Protein AF-X1KDG7-F1 (afdb_monomer)

Nearest PDB structures (foldseek):
  1qw2-assembly1_A  TM=7.520E-01  e=1.729E+00  Thermoplasma acidophilum
  3brw-assembly3_C  TM=5.840E-01  e=9.548E-01  Homo sapiens
  6anw-assembly3_C  TM=3.507E-01  e=1.428E-01  Shewanella xiamenensis
  2fgg-assembly1_A  TM=4.204E-01  e=4.158E-01  Mycobacterium tuberculosis
  8cht-assembly4_D  TM=5.507E-01  e=1.729E+00  Homo sapiens

Solvent-accessible surface area (backbone atoms only — not comparable to full-atom values): 11049 Å² total; per-residue (Å²): 114,70,68,56,52,50,38,53,52,35,46,74,71,72,44,93,52,68,30,53,28,52,57,61,44,59,40,61,20,88,78,46,49,78,51,72,52,75,48,79,57,96,95,37,48,34,44,36,40,39,39,44,40,93,89,48,72,38,49,29,33,33,46,52,58,92,74,35,63,46,99,92,51,80,79,82,80,44,81,72,46,46,91,28,47,79,37,52,42,38,53,72,91,79,39,57,88,50,46,54,43,64,56,14,74,74,46,70,66,38,53,51,51,27,52,51,38,32,55,52,24,47,54,47,17,69,74,72,74,39,54,76,42,62,50,57,86,40,56,80,79,72,69,69,97,56,75,38,56,68,56,64,70,58,49,47,23,39,31,39,27,57,68,56,48,56,50,32,56,76,76,41,47,66,52,54,53,66,70,55,53,63,66,62,55,52,51,50,64,75,70,54,132

Sequence (193 aa):
NEQDKAAEEELRMGLDSVVNVGTLEHSFHPDTKYSEWIEKADGNKYFYRKLETPAGPLTQKVIQRNDWPPEDFFPIFDDYIIPRAKKVFLNAEKDLDKLKYLLGPFSRENIEKLKNRAAEAKKIADKHGLLQIAGEMSRNLFNEGNYSLISGADMMSWLSGFEDIMTLSLTKPEIIKEYNPGHYNQLHQAFSP

Structure (mmCIF, N/CA/C/O backbone):
data_AF-X1KDG7-F1
#
_entry.id   AF-X1KDG7-F1
#
loop_
_atom_site.group_PDB
_atom_site.id
_atom_site.type_symbol
_atom_site.label_atom_id
_atom_site.label_alt_id
_atom_site.label_comp_id
_atom_site.label_asym_id
_atom_site.label_entity_id
_atom_site.label_seq_id
_atom_site.pdbx_PDB_ins_code
_atom_site.Cartn_x
_atom_site.Cartn_y
_atom_site.Cartn_z
_atom_site.occupancy
_atom_site.B_iso_or_equiv
_atom_site.auth_seq_id
_atom_site.auth_comp_id
_atom_site.auth_asym_id
_atom_site.auth_atom_id
_atom_site.pdbx_PDB_model_num
ATOM 1 N N . ASN A 1 1 ? 19.789 7.821 -17.102 1.00 79.62 1 ASN A N 1
ATOM 2 C CA . ASN A 1 1 ? 18.770 6.919 -16.540 1.00 79.62 1 ASN A CA 1
ATOM 3 C C . ASN A 1 1 ? 19.505 5.938 -15.620 1.00 79.62 1 ASN A C 1
ATOM 5 O O . ASN A 1 1 ? 20.559 5.466 -16.026 1.00 79.62 1 ASN A O 1
ATOM 9 N N . GLU A 1 2 ? 19.060 5.743 -14.374 1.00 85.88 2 GLU A N 1
ATOM 10 C CA . GLU A 1 2 ? 19.733 4.864 -13.394 1.00 85.88 2 GLU A CA 1
ATOM 11 C C . GLU A 1 2 ? 19.614 3.379 -13.752 1.00 85.88 2 GLU A C 1
ATOM 13 O O . GLU A 1 2 ? 20.599 2.654 -13.648 1.00 85.88 2 GLU A O 1
ATOM 18 N N . GLN A 1 3 ? 18.465 2.959 -14.279 1.00 86.69 3 GLN A N 1
ATOM 19 C CA . GLN A 1 3 ? 18.229 1.588 -14.725 1.00 86.69 3 GLN A CA 1
ATOM 20 C C . GLN A 1 3 ? 19.135 1.186 -15.893 1.00 86.69 3 GLN A C 1
ATOM 22 O O . GLN A 1 3 ? 19.620 0.064 -15.929 1.00 86.69 3 GLN A O 1
ATOM 27 N N . ASP A 1 4 ? 19.419 2.108 -16.819 1.00 92.94 4 ASP A N 1
ATOM 28 C CA . ASP A 1 4 ? 20.369 1.866 -17.920 1.00 92.94 4 ASP A CA 1
ATOM 29 C C . ASP A 1 4 ? 21.7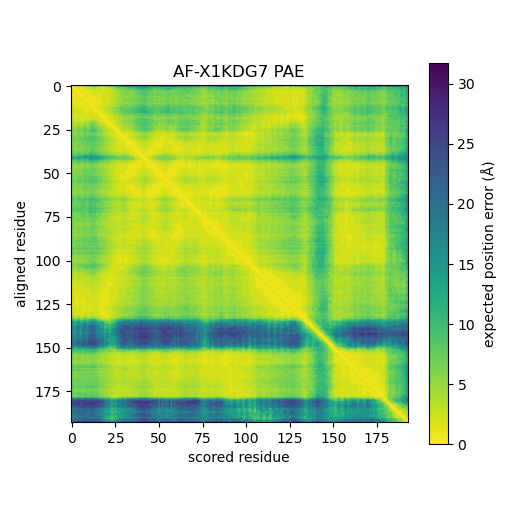83 1.577 -17.382 1.00 92.94 4 ASP A C 1
ATOM 31 O O . ASP A 1 4 ? 22.436 0.635 -17.816 1.00 92.94 4 ASP A O 1
ATOM 35 N N . LYS A 1 5 ? 22.227 2.337 -16.371 1.00 92.81 5 LYS A N 1
ATOM 36 C CA . LYS A 1 5 ? 23.536 2.130 -15.730 1.00 92.81 5 LYS A CA 1
ATOM 37 C C . LYS A 1 5 ? 23.595 0.821 -14.943 1.00 92.81 5 LYS A C 1
ATOM 39 O O . LYS A 1 5 ? 24.619 0.149 -14.967 1.00 92.81 5 LYS A O 1
ATOM 44 N N . ALA A 1 6 ? 22.519 0.480 -14.234 1.00 90.19 6 ALA A N 1
ATOM 45 C CA . ALA A 1 6 ? 22.427 -0.781 -13.506 1.00 90.19 6 ALA A CA 1
ATOM 46 C C . ALA A 1 6 ? 22.478 -1.976 -14.467 1.00 90.19 6 ALA A C 1
ATOM 48 O O . ALA A 1 6 ? 23.269 -2.889 -14.252 1.00 90.19 6 ALA A O 1
ATOM 49 N N . ALA A 1 7 ? 21.730 -1.915 -15.573 1.00 92.06 7 ALA A N 1
ATOM 50 C CA . ALA A 1 7 ? 21.756 -2.942 -16.608 1.00 92.06 7 ALA A CA 1
ATOM 51 C C . ALA A 1 7 ? 23.149 -3.092 -17.245 1.00 92.06 7 ALA A C 1
ATOM 53 O O . ALA A 1 7 ? 23.627 -4.209 -17.424 1.00 92.06 7 ALA A O 1
ATOM 54 N N . GLU A 1 8 ? 23.833 -1.981 -17.545 1.00 95.31 8 GLU A N 1
ATOM 55 C CA . GLU A 1 8 ? 25.215 -2.008 -18.047 1.00 95.31 8 GLU A CA 1
ATOM 56 C C . GLU A 1 8 ? 26.170 -2.715 -17.076 1.00 95.31 8 GLU A C 1
ATOM 58 O O . GLU A 1 8 ? 27.001 -3.517 -17.503 1.00 95.31 8 GLU A O 1
ATOM 63 N N . GLU A 1 9 ? 26.044 -2.448 -15.777 1.00 94.69 9 GLU A N 1
ATOM 64 C CA . GLU A 1 9 ? 26.898 -3.049 -14.754 1.00 94.69 9 GLU A CA 1
ATOM 65 C C . GLU A 1 9 ? 26.602 -4.540 -14.546 1.00 94.69 9 GLU A C 1
ATOM 67 O O . GLU A 1 9 ? 27.529 -5.347 -14.475 1.00 94.69 9 GLU A O 1
ATOM 72 N N . GLU A 1 10 ? 25.329 -4.934 -14.511 1.00 93.88 10 GLU A N 1
ATOM 73 C CA . GLU A 1 10 ? 24.913 -6.339 -14.422 1.00 93.88 10 GLU A CA 1
ATOM 74 C C . GLU A 1 10 ? 25.432 -7.154 -15.612 1.00 93.88 10 GLU A C 1
ATOM 76 O O . GLU A 1 10 ? 26.053 -8.205 -15.425 1.00 93.88 10 GLU A O 1
ATOM 81 N N . LEU A 1 11 ? 25.282 -6.628 -16.830 1.00 95.94 11 LEU A N 1
ATOM 82 C CA . LEU A 1 11 ? 25.811 -7.255 -18.041 1.00 95.94 11 LEU A CA 1
ATOM 83 C C . LEU A 1 11 ? 27.340 -7.329 -18.030 1.00 95.94 11 LEU A C 1
ATOM 85 O O . LEU A 1 11 ? 27.911 -8.351 -18.413 1.00 95.94 11 LEU A O 1
ATOM 89 N N . ARG A 1 12 ? 28.024 -6.285 -17.545 1.00 97.19 12 ARG A N 1
ATOM 90 C CA . ARG A 1 12 ? 29.487 -6.284 -17.381 1.00 97.19 12 ARG A CA 1
ATOM 91 C C . ARG A 1 12 ? 29.958 -7.384 -16.425 1.00 97.19 12 ARG A C 1
ATOM 93 O O . ARG A 1 12 ? 31.053 -7.915 -16.604 1.00 97.19 12 ARG A O 1
ATOM 100 N N . MET A 1 13 ? 29.151 -7.725 -15.422 1.00 97.25 13 MET A N 1
ATOM 101 C CA . MET A 1 13 ? 29.410 -8.826 -14.489 1.00 97.25 13 MET A CA 1
ATOM 102 C C . MET A 1 13 ? 29.034 -10.209 -15.050 1.00 97.25 13 MET A C 1
ATOM 104 O O . MET A 1 13 ? 29.342 -11.214 -14.412 1.00 97.25 13 MET A O 1
ATOM 108 N N . GLY A 1 14 ? 28.413 -10.279 -16.232 1.00 96.31 14 GLY A N 1
ATOM 109 C CA . GLY A 1 14 ? 27.944 -11.525 -16.842 1.00 96.31 14 GLY A CA 1
ATOM 110 C C . GLY A 1 14 ? 26.622 -12.041 -16.267 1.00 96.31 14 GLY A C 1
ATOM 111 O O . GLY A 1 14 ? 26.374 -13.243 -16.333 1.00 96.31 14 GLY A O 1
ATOM 112 N N . LEU A 1 15 ? 25.806 -11.163 -15.674 1.00 94.31 15 LEU A N 1
ATOM 113 C CA . LEU A 1 15 ? 24.472 -11.491 -15.168 1.00 94.31 15 LEU A CA 1
ATOM 114 C C . LEU A 1 15 ? 23.398 -11.253 -16.236 1.00 94.31 15 LEU A C 1
ATOM 116 O O . LEU A 1 15 ? 23.531 -10.367 -17.081 1.00 94.31 15 LEU A O 1
ATOM 120 N N . ASP A 1 16 ? 22.302 -12.004 -16.142 1.00 89.75 16 ASP A N 1
ATOM 121 C CA . ASP A 1 16 ? 21.097 -11.746 -16.926 1.00 89.75 16 ASP A CA 1
ATOM 122 C C . ASP A 1 16 ? 20.333 -10.563 -16.320 1.00 89.75 16 ASP A C 1
ATOM 124 O O . ASP A 1 16 ? 19.779 -10.658 -15.223 1.00 89.75 16 ASP A O 1
ATOM 128 N N . SER A 1 17 ? 20.315 -9.444 -17.044 1.00 91.12 17 SER A N 1
ATOM 129 C CA . SER A 1 17 ? 19.615 -8.227 -16.629 1.00 91.12 17 SER A CA 1
ATOM 130 C C . SER A 1 17 ? 18.204 -8.145 -17.219 1.00 91.12 17 SER A C 1
ATOM 132 O O . SER A 1 17 ? 17.870 -8.778 -18.226 1.00 91.12 17 SER A O 1
ATOM 134 N N . VAL A 1 18 ? 17.363 -7.323 -16.598 1.00 90.50 18 VAL A N 1
ATOM 135 C CA . VAL A 1 18 ? 16.001 -7.023 -17.044 1.00 90.50 18 VAL A CA 1
ATOM 136 C C . VAL A 1 18 ? 15.698 -5.543 -16.877 1.00 90.50 18 VAL A C 1
ATOM 138 O O . VAL A 1 18 ? 16.292 -4.832 -16.072 1.00 90.50 18 VAL A O 1
ATOM 141 N N . VAL A 1 19 ? 14.721 -5.072 -17.640 1.00 90.00 19 VAL A N 1
ATOM 142 C CA . VAL A 1 19 ? 14.333 -3.665 -17.679 1.00 90.00 19 VAL A CA 1
ATOM 143 C C . VAL A 1 19 ? 12.923 -3.524 -17.117 1.00 90.00 19 VAL A C 1
ATOM 145 O O . VAL A 1 19 ? 11.972 -4.081 -17.661 1.00 90.00 19 VAL A O 1
ATOM 148 N N . ASN A 1 20 ? 12.765 -2.753 -16.045 1.00 87.12 20 ASN A N 1
ATOM 149 C CA . ASN A 1 20 ? 11.462 -2.456 -15.465 1.00 87.12 20 ASN A CA 1
ATOM 150 C C . ASN A 1 20 ? 10.697 -1.420 -16.309 1.00 87.12 20 ASN A C 1
ATOM 152 O O . ASN A 1 20 ? 11.236 -0.367 -16.646 1.00 87.12 20 ASN A O 1
ATOM 156 N N . VAL A 1 21 ? 9.439 -1.728 -16.631 1.00 86.69 21 VAL A N 1
ATOM 157 C CA . VAL A 1 21 ? 8.480 -0.891 -17.379 1.00 86.69 21 VAL A CA 1
ATOM 158 C C . VAL A 1 21 ? 7.881 0.239 -16.523 1.00 86.69 21 VAL A C 1
ATOM 160 O O . VAL A 1 21 ? 7.295 1.189 -17.038 1.00 86.69 21 VAL A O 1
ATOM 163 N N . GLY A 1 22 ? 8.048 0.163 -15.210 1.00 80.00 22 GLY A N 1
ATOM 164 C CA . GLY A 1 22 ? 7.375 0.978 -14.217 1.00 80.00 22 GLY A CA 1
ATOM 165 C C . GLY A 1 22 ? 6.109 0.297 -13.717 1.00 80.00 22 GLY A C 1
ATOM 166 O O . GLY A 1 22 ? 5.782 -0.845 -14.051 1.00 80.00 22 GLY A O 1
ATOM 167 N N . THR A 1 23 ? 5.374 1.020 -12.883 1.00 77.44 23 THR A N 1
ATOM 168 C CA . THR A 1 23 ? 4.184 0.484 -12.233 1.00 77.44 23 THR A CA 1
ATOM 169 C C . THR A 1 23 ? 3.061 1.509 -12.211 1.00 77.44 23 THR A C 1
ATOM 171 O O . THR A 1 23 ? 3.307 2.715 -12.215 1.00 77.44 23 THR A O 1
ATOM 174 N N . LEU A 1 24 ? 1.815 1.028 -12.251 1.00 78.62 24 LEU A N 1
ATOM 175 C CA . LEU A 1 24 ? 0.658 1.912 -12.214 1.00 78.62 24 LEU A CA 1
ATOM 176 C C . LEU A 1 24 ? 0.356 2.295 -10.766 1.00 78.62 24 LEU A C 1
ATOM 178 O O . LEU A 1 24 ? 0.067 1.438 -9.931 1.00 78.62 24 LEU A O 1
ATOM 182 N N . GLU A 1 25 ? 0.453 3.588 -10.482 1.00 77.06 25 GLU A N 1
ATOM 183 C CA . GLU A 1 25 ? 0.317 4.128 -9.134 1.00 77.06 25 GLU A CA 1
ATOM 184 C C . GLU A 1 25 ? -1.160 4.346 -8.784 1.00 77.06 25 GLU A C 1
ATOM 186 O O . GLU A 1 25 ? -1.906 4.984 -9.539 1.00 77.06 25 GLU A O 1
ATOM 191 N N . HIS A 1 26 ? -1.576 3.851 -7.618 1.00 75.62 26 HIS A N 1
ATOM 192 C CA . HIS A 1 26 ? -2.882 4.167 -7.049 1.00 75.62 26 HIS A CA 1
ATOM 193 C C . HIS A 1 26 ? -2.849 5.484 -6.277 1.00 75.62 26 HIS A C 1
ATOM 195 O O . HIS A 1 26 ? -1.845 5.880 -5.688 1.00 75.62 26 HIS A O 1
ATOM 201 N N . SER A 1 27 ? -3.995 6.149 -6.245 1.00 80.69 27 SER A N 1
ATOM 202 C CA . SER A 1 27 ? -4.253 7.277 -5.358 1.00 80.69 27 SER A CA 1
ATOM 203 C C . SER A 1 27 ? -5.534 7.002 -4.585 1.00 80.69 27 SER A C 1
ATOM 205 O O . SER A 1 27 ? -6.385 6.239 -5.047 1.00 80.69 27 SER A O 1
ATOM 207 N N . PHE A 1 28 ? -5.688 7.617 -3.414 1.00 87.12 28 PHE A N 1
ATOM 208 C CA . PHE A 1 28 ? -6.979 7.583 -2.733 1.00 87.12 28 PHE A CA 1
ATOM 209 C C . PHE A 1 28 ? -8.050 8.225 -3.611 1.00 87.12 28 PHE A C 1
ATOM 211 O O . PHE A 1 28 ? -7.774 9.097 -4.440 1.00 87.12 28 PHE A O 1
ATOM 218 N N . HIS A 1 29 ? -9.291 7.797 -3.420 1.00 89.50 29 HIS A N 1
ATOM 219 C CA . HIS A 1 29 ? -10.419 8.406 -4.105 1.00 89.50 29 HIS A CA 1
ATOM 220 C C . HIS A 1 29 ? -10.537 9.899 -3.732 1.00 89.50 29 HIS A C 1
ATOM 222 O O . HIS A 1 29 ? -10.323 10.238 -2.570 1.00 89.50 29 HIS A O 1
ATOM 228 N N . PRO A 1 30 ? -10.928 10.802 -4.650 1.00 90.25 30 PRO A N 1
ATOM 229 C CA . PRO A 1 30 ? -11.007 12.243 -4.365 1.00 90.25 30 PRO A CA 1
ATOM 230 C C . PRO A 1 30 ? -11.872 12.613 -3.149 1.00 90.25 30 PRO A C 1
ATOM 232 O O . PRO A 1 30 ? -11.546 13.533 -2.407 1.00 90.25 30 PRO A O 1
ATOM 235 N N . ASP A 1 31 ? -12.939 11.849 -2.904 1.00 93.75 31 ASP A N 1
ATOM 236 C CA . ASP A 1 31 ? -13.837 12.030 -1.747 1.00 93.75 31 ASP A CA 1
ATOM 237 C C . ASP A 1 31 ? -13.269 11.506 -0.417 1.00 93.75 31 ASP A C 1
ATOM 239 O O . ASP A 1 31 ? -14.009 11.282 0.542 1.00 93.75 31 ASP A O 1
ATOM 243 N N . THR A 1 32 ? -11.967 11.246 -0.357 1.00 93.69 32 THR A N 1
ATOM 244 C CA . THR A 1 32 ? -11.311 10.642 0.796 1.00 93.69 32 THR A CA 1
ATOM 245 C C . THR A 1 32 ? -10.389 11.624 1.490 1.00 93.69 32 THR A C 1
ATOM 247 O O . THR A 1 32 ? -9.539 12.254 0.862 1.00 93.69 32 THR A O 1
ATOM 250 N N . LYS A 1 33 ? -10.510 11.709 2.817 1.00 96.00 33 LYS A N 1
ATOM 251 C CA . LYS A 1 33 ? -9.531 12.409 3.656 1.00 96.00 33 LYS A CA 1
ATOM 252 C C . LYS A 1 33 ? -8.703 11.399 4.425 1.00 96.00 33 LYS A C 1
ATOM 254 O O . LYS A 1 33 ? -9.244 10.529 5.107 1.00 96.00 33 LYS A O 1
ATOM 259 N N . TYR A 1 34 ? -7.393 11.546 4.313 1.00 93.75 34 TYR A N 1
ATOM 260 C CA . TYR A 1 34 ? -6.413 10.690 4.954 1.00 93.75 34 TYR A CA 1
ATOM 261 C C . TYR A 1 34 ? -5.749 11.419 6.115 1.00 93.75 34 TYR A C 1
ATOM 263 O O . TYR A 1 34 ? -5.354 12.578 5.975 1.00 93.75 34 TYR A O 1
ATOM 271 N N . SER A 1 35 ? -5.598 10.738 7.245 1.00 96.06 35 SER A N 1
ATOM 272 C CA . SER A 1 35 ? -4.784 11.224 8.353 1.00 96.06 35 SER A CA 1
ATOM 273 C C . SER A 1 35 ? -4.050 10.092 9.053 1.00 96.06 35 SER A C 1
ATOM 275 O O . SER A 1 35 ? -4.547 8.969 9.161 1.00 96.06 35 SER A O 1
ATOM 277 N N . GLU A 1 36 ? -2.870 10.423 9.567 1.00 96.81 36 GLU A N 1
ATOM 278 C CA . GLU A 1 36 ? -2.058 9.560 10.413 1.00 96.81 36 GLU A CA 1
ATOM 279 C C . GLU A 1 36 ? -1.611 10.323 11.646 1.00 96.81 36 GLU A C 1
ATOM 281 O O . GLU A 1 36 ? -1.390 11.534 11.602 1.00 96.81 36 GLU A O 1
ATOM 286 N N . TRP A 1 37 ? -1.507 9.613 12.762 1.00 97.50 37 TRP A N 1
ATOM 287 C CA . TRP A 1 37 ? -0.987 10.169 14.000 1.00 97.50 37 TRP A CA 1
ATOM 288 C C . TRP A 1 37 ? -0.429 9.064 14.891 1.00 97.50 37 TRP A C 1
ATOM 290 O O . TRP A 1 37 ? -0.713 7.876 14.715 1.00 97.50 37 TRP A O 1
ATOM 300 N N . ILE A 1 38 ? 0.375 9.479 15.865 1.00 98.19 38 ILE A N 1
ATOM 301 C CA . ILE A 1 38 ? 1.007 8.590 16.834 1.00 98.19 38 ILE A CA 1
ATOM 302 C C . ILE A 1 38 ? 0.482 8.946 18.219 1.00 98.19 38 ILE A C 1
ATOM 304 O O . ILE A 1 38 ? 0.506 10.109 18.621 1.00 98.19 38 ILE A O 1
ATOM 308 N N . GLU A 1 39 ? 0.055 7.940 18.976 1.00 97.75 39 GLU A N 1
ATOM 309 C CA . GLU A 1 39 ? -0.277 8.095 20.392 1.00 97.75 39 GLU A CA 1
ATOM 310 C C . GLU A 1 39 ? 0.672 7.267 21.251 1.00 97.75 39 GLU A C 1
ATOM 312 O O . GLU A 1 39 ? 1.081 6.163 20.882 1.00 97.75 39 GLU A O 1
ATOM 317 N N . LYS A 1 40 ? 0.993 7.787 22.435 1.00 97.19 40 LYS A N 1
ATOM 318 C CA . LYS A 1 40 ? 1.743 7.063 23.462 1.00 97.19 40 LYS A CA 1
ATOM 319 C C . LYS A 1 40 ? 0.777 6.686 24.579 1.00 97.19 40 LYS A C 1
ATOM 321 O O . LYS A 1 40 ? 0.198 7.572 25.199 1.00 97.19 40 LYS A O 1
ATOM 326 N N . ALA A 1 41 ? 0.605 5.393 24.828 1.00 94.88 41 ALA A N 1
ATOM 327 C CA . ALA A 1 41 ? -0.272 4.874 25.876 1.00 94.88 41 ALA A CA 1
ATOM 328 C C . ALA A 1 41 ? 0.330 3.609 26.496 1.00 94.88 41 ALA A C 1
ATOM 330 O O . ALA A 1 41 ? 0.874 2.764 25.785 1.00 94.88 41 ALA A O 1
ATOM 331 N N . ASP A 1 42 ? 0.253 3.488 27.823 1.00 92.81 42 ASP A N 1
ATOM 332 C CA . ASP A 1 42 ? 0.744 2.331 28.590 1.00 92.81 42 ASP A CA 1
ATOM 333 C C . ASP A 1 42 ? 2.202 1.953 28.272 1.00 92.81 42 ASP A C 1
ATOM 335 O O . ASP A 1 42 ? 2.538 0.783 28.095 1.00 92.81 42 ASP A O 1
ATOM 339 N N . GLY A 1 43 ? 3.069 2.957 28.102 1.00 93.75 43 GLY A N 1
ATOM 340 C CA . GLY A 1 43 ? 4.477 2.763 27.731 1.00 93.75 43 GLY A CA 1
ATOM 341 C C . GLY A 1 43 ? 4.713 2.296 26.287 1.00 93.75 43 GLY A C 1
ATOM 342 O O . GLY A 1 43 ? 5.860 2.103 25.896 1.00 93.75 43 GLY A O 1
ATOM 343 N N . ASN A 1 44 ? 3.661 2.149 25.480 1.00 96.00 44 ASN A N 1
ATOM 344 C CA . ASN A 1 44 ? 3.732 1.736 24.082 1.00 96.00 44 ASN A CA 1
ATOM 345 C C . ASN A 1 44 ? 3.438 2.913 23.144 1.00 96.00 44 ASN A C 1
ATOM 347 O O . ASN A 1 44 ? 2.660 3.812 23.474 1.00 96.00 44 ASN A O 1
ATOM 351 N N . LYS A 1 45 ? 4.025 2.883 21.943 1.00 97.62 45 LYS A N 1
ATOM 352 C CA . LYS A 1 45 ? 3.624 3.761 20.837 1.00 97.62 45 LYS A CA 1
ATOM 353 C C . LYS A 1 45 ? 2.632 3.039 19.935 1.00 97.62 45 LYS A C 1
ATOM 355 O O . LYS A 1 45 ? 2.833 1.872 19.591 1.00 97.62 45 LYS A O 1
ATOM 360 N N . TYR A 1 46 ? 1.588 3.748 19.536 1.00 98.19 46 TYR A N 1
ATOM 361 C CA . TYR A 1 46 ? 0.572 3.275 18.613 1.00 98.19 46 TYR A CA 1
ATOM 362 C C . TYR A 1 46 ? 0.487 4.206 17.418 1.00 98.19 46 TYR A C 1
ATOM 364 O O . TYR A 1 46 ? 0.376 5.418 17.573 1.00 98.19 46 TYR A O 1
ATOM 372 N N . PHE A 1 47 ? 0.505 3.605 16.242 1.00 98.25 47 PHE A N 1
ATOM 373 C CA . PHE A 1 47 ? 0.366 4.263 14.962 1.00 98.25 47 PHE A CA 1
ATOM 374 C C . PHE A 1 47 ? -1.063 4.088 14.491 1.00 98.25 47 PHE A C 1
ATOM 376 O O . PHE A 1 47 ? -1.589 2.969 14.443 1.00 98.25 47 PHE A O 1
ATOM 383 N N . TYR A 1 48 ? -1.687 5.208 14.176 1.00 98.12 48 TYR A N 1
ATOM 384 C CA . TYR A 1 48 ? -3.050 5.253 13.703 1.00 98.12 48 TYR A CA 1
ATOM 385 C C . TYR A 1 48 ? -3.088 5.816 12.304 1.00 98.12 48 TYR A C 1
ATOM 387 O O . TYR A 1 48 ? -2.346 6.730 11.951 1.00 98.12 48 TYR A O 1
ATOM 395 N N . ARG A 1 49 ? -4.029 5.280 11.542 1.00 96.50 49 ARG A N 1
ATOM 396 C CA . ARG A 1 49 ? -4.432 5.805 10.251 1.00 96.50 49 ARG A CA 1
ATOM 397 C C . ARG A 1 49 ? -5.940 5.869 10.211 1.00 96.50 49 ARG A C 1
ATOM 399 O O . ARG A 1 49 ? -6.606 4.940 10.678 1.00 96.50 49 ARG A O 1
ATOM 406 N N . LYS A 1 50 ? -6.476 6.930 9.621 1.00 97.31 50 LYS A N 1
ATOM 407 C CA . LYS A 1 50 ? -7.901 7.084 9.357 1.00 97.31 50 LYS A CA 1
ATOM 408 C C . LYS A 1 50 ? -8.126 7.489 7.910 1.00 97.31 50 LYS A C 1
ATOM 410 O O . LYS A 1 50 ? -7.487 8.403 7.397 1.00 97.31 50 LYS A O 1
ATOM 415 N N . LEU A 1 51 ? -9.083 6.808 7.297 1.00 95.69 51 LEU A N 1
ATOM 416 C CA . LEU A 1 51 ? -9.657 7.162 6.013 1.00 95.69 51 LEU A CA 1
ATOM 417 C C . LEU A 1 51 ? -11.093 7.614 6.260 1.00 95.69 51 LEU A C 1
ATOM 419 O O . LEU A 1 51 ? -11.934 6.807 6.653 1.00 95.69 51 LEU A O 1
ATOM 423 N N . GLU A 1 52 ? -11.384 8.896 6.083 1.00 97.38 52 GLU A N 1
ATOM 424 C CA . GLU A 1 52 ? -12.764 9.380 6.077 1.00 97.38 52 GLU A CA 1
ATOM 425 C C . GLU A 1 52 ? -13.329 9.224 4.673 1.00 97.38 52 GLU A C 1
ATOM 427 O O . GLU A 1 52 ? -12.774 9.771 3.722 1.00 97.38 52 GLU A O 1
ATOM 432 N N . THR A 1 53 ? -14.425 8.474 4.559 1.00 95.75 53 THR A N 1
ATOM 433 C CA . THR A 1 53 ? -15.090 8.193 3.285 1.00 95.75 53 THR A CA 1
ATOM 434 C C . THR A 1 53 ? -16.597 8.440 3.408 1.00 95.75 53 THR A C 1
ATOM 436 O O . THR A 1 53 ? -17.135 8.364 4.520 1.00 95.75 53 THR A O 1
ATOM 439 N N . PRO A 1 54 ? -17.314 8.669 2.293 1.00 95.69 54 PRO A N 1
ATOM 440 C CA . PRO A 1 54 ? -18.776 8.755 2.287 1.00 95.69 54 PRO A CA 1
ATOM 441 C C . PRO A 1 54 ? -19.493 7.509 2.835 1.00 95.69 54 PRO A C 1
ATOM 443 O O . PRO A 1 54 ? -20.588 7.630 3.376 1.00 95.69 54 PRO A O 1
ATOM 446 N N . ALA A 1 55 ? -18.880 6.324 2.741 1.00 94.25 55 ALA A N 1
ATOM 447 C CA . ALA A 1 55 ? -19.418 5.072 3.287 1.00 94.25 55 ALA A CA 1
ATOM 448 C C . ALA A 1 55 ? -19.080 4.868 4.782 1.00 94.25 55 ALA A C 1
ATOM 450 O O . ALA A 1 55 ? -19.380 3.830 5.372 1.00 94.25 55 ALA A O 1
ATOM 451 N N . GLY A 1 56 ? -18.455 5.860 5.420 1.00 95.56 56 GLY A N 1
ATOM 452 C CA . GLY A 1 56 ? -18.005 5.814 6.808 1.00 95.56 56 GLY A CA 1
ATOM 453 C C . GLY A 1 56 ? -16.490 5.626 6.937 1.00 95.56 56 GLY A C 1
ATOM 454 O O . GLY A 1 56 ? -15.793 5.365 5.953 1.00 95.56 56 GLY A O 1
ATOM 455 N N . PRO A 1 57 ? -15.938 5.796 8.150 1.00 96.25 57 PRO A N 1
ATOM 456 C CA . PRO A 1 57 ? -14.496 5.789 8.341 1.00 96.25 57 PRO A CA 1
ATOM 457 C C . PRO A 1 57 ? -13.902 4.372 8.301 1.00 96.25 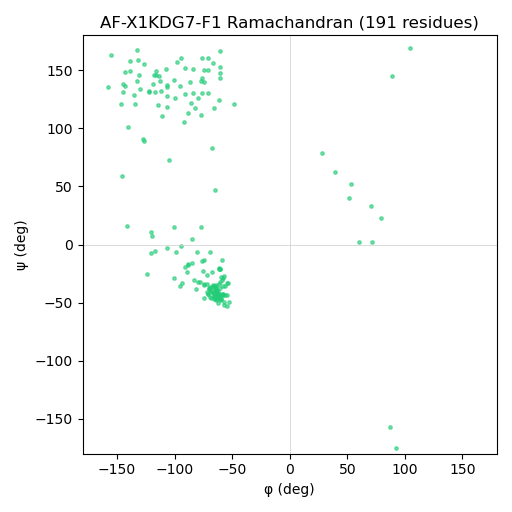57 PRO A C 1
ATOM 459 O O . PRO A 1 57 ? -14.481 3.435 8.856 1.00 96.25 57 PRO A O 1
ATOM 462 N N . LEU A 1 58 ? -12.702 4.246 7.731 1.00 96.62 58 LEU A N 1
ATOM 463 C CA . LEU A 1 58 ? -11.776 3.137 7.983 1.00 96.62 58 LEU A CA 1
ATOM 464 C C . LEU A 1 58 ? -10.706 3.608 8.964 1.00 96.62 58 LEU A C 1
ATOM 466 O O . LEU A 1 58 ? -10.247 4.748 8.897 1.00 96.62 58 LEU A O 1
ATOM 470 N N . THR A 1 59 ? -10.297 2.744 9.888 1.00 97.25 59 THR A N 1
ATOM 471 C CA . THR A 1 59 ? -9.272 3.089 10.882 1.00 97.25 59 THR A CA 1
ATOM 472 C C . THR A 1 59 ? -8.380 1.898 11.153 1.00 97.25 59 THR A C 1
ATOM 474 O O . THR A 1 59 ? -8.898 0.808 11.388 1.00 97.25 59 THR A O 1
ATOM 477 N N . GLN A 1 60 ? -7.080 2.130 11.231 1.00 97.44 60 GLN A N 1
ATOM 478 C CA . GLN A 1 60 ? -6.094 1.127 11.602 1.00 97.44 60 GLN A CA 1
ATOM 479 C C . GLN A 1 60 ? -5.417 1.528 12.909 1.00 97.44 60 GLN A C 1
ATOM 481 O O . GLN A 1 60 ? -5.259 2.717 13.192 1.00 97.44 60 GLN A O 1
ATOM 486 N N . LYS A 1 61 ? -5.006 0.532 13.694 1.00 97.62 61 LYS A N 1
ATOM 487 C CA . LYS A 1 61 ? -4.163 0.726 14.875 1.00 97.62 61 LYS A CA 1
ATOM 488 C C . LYS A 1 61 ? -3.050 -0.309 14.869 1.00 97.62 61 LYS A C 1
ATOM 490 O O . LYS A 1 61 ? -3.334 -1.505 14.936 1.00 97.62 61 LYS A O 1
ATOM 495 N N . VAL A 1 62 ? -1.803 0.144 14.855 1.00 97.94 62 VAL A N 1
ATOM 496 C CA . VAL A 1 62 ? -0.600 -0.700 14.845 1.00 97.94 62 VAL A CA 1
ATOM 497 C C . VAL A 1 62 ? 0.262 -0.357 16.056 1.00 97.94 62 VAL A C 1
ATOM 499 O O . VAL A 1 62 ? 0.473 0.812 16.357 1.00 97.94 62 VAL A O 1
ATOM 502 N N . ILE A 1 63 ? 0.729 -1.363 16.797 1.00 97.94 63 ILE A N 1
ATOM 503 C CA . ILE A 1 63 ? 1.650 -1.154 17.926 1.00 97.94 63 ILE A CA 1
ATOM 504 C C . ILE A 1 63 ? 3.101 -1.138 17.438 1.00 97.94 63 ILE A C 1
ATOM 506 O O . ILE A 1 63 ? 3.483 -1.971 16.616 1.00 97.94 63 ILE A O 1
ATOM 510 N N . GLN A 1 64 ? 3.929 -0.249 17.982 1.00 97.56 64 GLN A N 1
ATOM 511 C CA . GLN A 1 64 ? 5.364 -0.291 17.723 1.00 97.56 64 GLN A CA 1
ATOM 512 C C . GLN A 1 64 ? 6.004 -1.494 18.426 1.00 97.56 64 GLN A C 1
ATOM 514 O O . GLN A 1 64 ? 5.799 -1.709 19.621 1.00 97.56 64 GLN A O 1
ATOM 519 N N . ARG A 1 65 ? 6.794 -2.283 17.692 1.00 95.94 65 ARG A N 1
ATOM 520 C CA . ARG A 1 65 ? 7.616 -3.376 18.236 1.00 95.94 65 ARG A CA 1
ATOM 521 C C . ARG A 1 65 ? 8.925 -3.476 17.472 1.00 95.94 65 ARG A C 1
ATOM 523 O O . ARG A 1 65 ? 8.890 -3.577 16.243 1.00 95.94 65 ARG A O 1
ATOM 530 N N . ASN A 1 66 ? 10.034 -3.547 18.210 1.00 94.19 66 ASN A N 1
ATOM 531 C CA . ASN A 1 66 ? 11.399 -3.567 17.669 1.00 94.19 66 ASN A CA 1
ATOM 532 C C . ASN A 1 66 ? 11.629 -2.376 16.726 1.00 94.19 66 ASN A C 1
ATOM 534 O O . ASN A 1 66 ? 11.943 -2.567 15.557 1.00 94.19 66 ASN A O 1
ATOM 538 N N . ASP A 1 67 ? 11.324 -1.172 17.221 1.00 92.81 67 ASP A N 1
ATOM 539 C CA . ASP A 1 67 ? 11.458 0.118 16.525 1.00 92.81 67 ASP A CA 1
ATOM 540 C C . ASP A 1 67 ? 10.653 0.294 15.226 1.00 92.81 67 ASP A C 1
ATOM 542 O O . ASP A 1 67 ? 10.680 1.365 14.626 1.00 92.81 67 ASP A O 1
ATOM 546 N N . TRP A 1 68 ? 9.850 -0.700 14.837 1.00 94.50 68 TRP A N 1
ATOM 547 C CA . TRP A 1 68 ? 8.949 -0.614 13.692 1.00 94.50 68 TRP A CA 1
ATOM 548 C C . TRP A 1 68 ? 7.475 -0.478 14.129 1.00 94.50 68 TRP A C 1
ATOM 550 O O . TRP A 1 68 ? 7.041 -1.227 15.019 1.00 94.50 68 TRP A O 1
ATOM 560 N N . PRO A 1 69 ? 6.680 0.402 13.493 1.00 94.69 69 PRO A N 1
ATOM 561 C CA . PRO A 1 69 ? 7.118 1.335 12.453 1.00 94.69 69 PRO A CA 1
ATOM 562 C C . PRO A 1 69 ? 7.912 2.507 13.065 1.00 94.69 69 PRO A C 1
ATOM 564 O O . PRO A 1 69 ? 7.700 2.842 14.239 1.00 94.69 69 PRO A O 1
ATOM 567 N N . PRO A 1 70 ? 8.865 3.097 12.328 1.00 93.00 70 PRO A N 1
ATOM 568 C CA . PRO A 1 70 ? 9.479 4.363 12.716 1.00 93.00 70 PRO A CA 1
ATOM 569 C C . PRO A 1 70 ? 8.477 5.521 12.537 1.00 93.00 70 PRO A C 1
ATOM 571 O O . PRO A 1 70 ? 7.468 5.390 11.847 1.00 93.00 70 PRO A O 1
ATOM 574 N N . GLU A 1 71 ? 8.720 6.659 13.193 1.00 92.38 71 GLU A N 1
ATOM 575 C CA . GLU A 1 71 ? 7.747 7.769 13.244 1.00 92.38 71 GLU A CA 1
ATOM 576 C C . GLU A 1 71 ? 7.517 8.459 11.887 1.00 92.38 71 GLU A C 1
ATOM 578 O O . GLU A 1 71 ? 6.466 9.057 11.676 1.00 92.38 71 GLU A O 1
ATOM 583 N N . ASP A 1 72 ? 8.479 8.357 10.974 1.00 90.94 72 ASP A N 1
ATOM 584 C CA . ASP A 1 72 ? 8.484 8.952 9.636 1.00 90.94 72 ASP A CA 1
ATOM 585 C C . ASP A 1 72 ? 8.077 7.976 8.522 1.00 90.94 72 ASP A C 1
ATOM 587 O O . ASP A 1 72 ? 7.908 8.391 7.375 1.00 90.94 72 ASP A O 1
ATOM 591 N N . PHE A 1 73 ? 7.889 6.692 8.840 1.00 88.69 73 PHE A N 1
ATOM 592 C CA . PHE A 1 73 ? 7.509 5.680 7.863 1.00 88.69 73 PHE A CA 1
ATOM 593 C C . PHE A 1 73 ? 6.487 4.699 8.438 1.00 88.69 73 PHE A C 1
ATOM 595 O O . PHE A 1 73 ? 6.811 3.747 9.148 1.00 88.69 73 PHE A O 1
ATOM 602 N N . PHE A 1 74 ? 5.227 4.918 8.068 1.00 90.75 74 PHE A N 1
ATOM 603 C CA . PHE A 1 74 ? 4.114 4.024 8.356 1.00 90.75 74 PHE A CA 1
ATOM 604 C C . PHE A 1 74 ? 3.376 3.709 7.044 1.00 90.75 74 PHE A C 1
ATOM 606 O O . PHE A 1 74 ? 2.494 4.461 6.646 1.00 90.75 74 PHE A O 1
ATOM 613 N N . PRO A 1 75 ? 3.739 2.636 6.320 1.00 89.00 75 PRO A N 1
ATOM 614 C CA . PRO A 1 75 ? 3.100 2.281 5.048 1.00 89.00 75 PRO A CA 1
ATOM 615 C C . PRO A 1 75 ? 1.712 1.643 5.246 1.00 89.00 75 PRO A C 1
ATOM 617 O O . PRO A 1 75 ? 1.364 1.180 6.336 1.00 89.00 75 PRO A O 1
ATOM 620 N N . ILE A 1 76 ? 0.876 1.637 4.201 1.00 87.31 76 ILE A N 1
ATOM 621 C CA . ILE A 1 76 ? -0.414 0.903 4.184 1.00 87.31 76 ILE A CA 1
ATOM 622 C C . ILE A 1 76 ? -0.226 -0.582 3.895 1.00 87.31 76 ILE A C 1
ATOM 624 O O . ILE A 1 76 ? -0.980 -1.415 4.396 1.00 87.31 76 ILE A O 1
ATOM 628 N N . PHE A 1 77 ? 0.783 -0.894 3.093 1.00 85.75 77 PHE A N 1
ATOM 629 C CA . PHE A 1 77 ? 0.979 -2.185 2.457 1.00 85.75 77 PHE A CA 1
ATOM 630 C C . PHE A 1 77 ? 2.377 -2.695 2.791 1.00 85.75 77 PHE A C 1
ATOM 632 O O . PHE A 1 77 ? 3.342 -2.359 2.104 1.00 85.75 77 PHE A O 1
ATOM 639 N N . ASP A 1 78 ? 2.474 -3.424 3.902 1.00 87.19 78 ASP A N 1
ATOM 640 C CA . ASP A 1 78 ? 3.731 -3.930 4.447 1.00 87.19 78 ASP A CA 1
ATOM 641 C C . ASP A 1 78 ? 3.465 -5.131 5.365 1.00 87.19 78 ASP A C 1
ATOM 643 O O . ASP A 1 78 ? 2.567 -5.099 6.216 1.00 87.19 78 ASP A O 1
ATOM 647 N N . ASP A 1 79 ? 4.268 -6.183 5.218 1.00 88.31 79 ASP A N 1
ATOM 648 C CA . ASP A 1 79 ? 4.150 -7.423 5.988 1.00 88.31 79 ASP A CA 1
ATOM 649 C C . ASP A 1 79 ? 4.261 -7.205 7.498 1.00 88.31 79 ASP A C 1
ATOM 651 O O . ASP A 1 79 ? 3.665 -7.936 8.295 1.00 88.31 79 ASP A O 1
ATOM 655 N N . TYR A 1 80 ? 4.992 -6.177 7.930 1.00 91.12 80 TYR A N 1
ATOM 656 C CA . TYR A 1 80 ? 5.230 -5.911 9.344 1.00 91.12 80 TYR A CA 1
ATOM 657 C C . TYR A 1 80 ? 4.007 -5.330 10.052 1.00 91.12 80 TYR A C 1
ATOM 659 O O . TYR A 1 80 ? 3.968 -5.359 11.292 1.00 91.12 80 TYR A O 1
ATOM 667 N N . ILE A 1 81 ? 2.992 -4.888 9.297 1.00 91.69 81 ILE A N 1
ATOM 668 C CA . ILE A 1 81 ? 1.692 -4.446 9.816 1.00 91.69 81 ILE A CA 1
ATOM 669 C C . ILE A 1 81 ? 0.990 -5.597 10.525 1.00 91.69 81 ILE A C 1
ATOM 671 O O . ILE A 1 81 ? 0.548 -5.438 11.662 1.00 91.69 81 ILE A O 1
ATOM 675 N N . ILE A 1 82 ? 0.888 -6.754 9.872 1.00 91.94 82 ILE A N 1
ATOM 676 C CA . ILE A 1 82 ? 0.022 -7.856 10.305 1.00 91.94 82 ILE A CA 1
ATOM 677 C C . ILE A 1 82 ? 0.328 -8.329 11.734 1.00 91.94 82 ILE A C 1
ATOM 679 O O . ILE A 1 82 ? -0.585 -8.312 12.561 1.00 91.94 82 ILE A O 1
ATOM 683 N N . PRO A 1 83 ? 1.581 -8.664 12.112 1.00 93.88 83 PRO A N 1
ATOM 684 C CA . PRO A 1 83 ? 1.880 -9.121 13.473 1.00 93.88 83 PRO A CA 1
ATOM 685 C C . PRO A 1 83 ? 1.756 -8.017 14.541 1.00 93.88 83 PRO A C 1
ATOM 687 O O . PRO A 1 83 ? 1.908 -8.280 15.741 1.00 93.88 83 PRO A O 1
ATOM 690 N N . ARG A 1 84 ? 1.527 -6.764 14.130 1.00 95.88 84 ARG A N 1
ATOM 691 C CA . ARG A 1 84 ? 1.446 -5.580 14.996 1.00 95.88 84 ARG A CA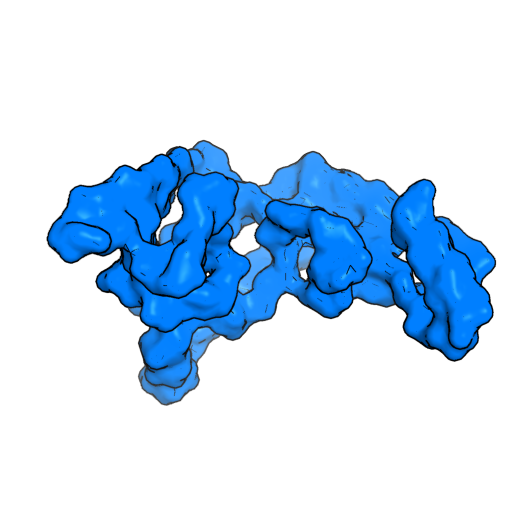 1
ATOM 692 C C . ARG A 1 84 ? 0.071 -4.910 14.971 1.00 95.88 84 ARG A C 1
ATOM 694 O O . ARG A 1 84 ? -0.162 -3.990 15.759 1.00 95.88 84 ARG A O 1
ATOM 701 N N . ALA A 1 85 ? -0.851 -5.362 14.129 1.00 96.12 85 ALA A N 1
ATOM 702 C CA . ALA A 1 85 ? -2.192 -4.812 14.056 1.00 96.12 85 ALA A CA 1
ATOM 703 C C . ALA A 1 85 ? -2.949 -5.096 15.364 1.00 96.12 85 ALA A C 1
ATOM 705 O O . ALA A 1 85 ? -3.186 -6.237 15.752 1.00 96.12 85 ALA A O 1
ATOM 706 N N . LYS A 1 86 ? -3.330 -4.031 16.072 1.00 96.69 86 LYS A N 1
ATOM 707 C CA . LYS A 1 86 ? -4.321 -4.069 17.160 1.00 96.69 86 LYS A CA 1
ATOM 708 C C . LYS A 1 86 ? -5.735 -3.860 16.635 1.00 96.69 86 LYS A C 1
ATOM 710 O O . LYS A 1 86 ? -6.695 -4.258 17.284 1.00 96.69 86 LYS A O 1
ATOM 715 N N . LYS A 1 87 ? -5.841 -3.221 15.472 1.00 96.69 87 LYS A N 1
ATOM 716 C CA . LYS A 1 87 ? -7.050 -3.105 14.669 1.00 96.69 87 LYS A CA 1
ATOM 717 C C . LYS A 1 87 ? -6.637 -3.102 13.200 1.00 96.69 87 LYS A C 1
ATOM 719 O O . LYS A 1 87 ? -5.854 -2.237 12.800 1.00 96.69 87 LYS A O 1
ATOM 724 N N . VAL A 1 88 ? -7.149 -4.066 12.438 1.00 95.44 88 VAL A N 1
ATOM 725 C CA . VAL A 1 88 ? -6.974 -4.142 10.980 1.00 95.44 88 VAL A CA 1
ATOM 726 C C . VAL A 1 88 ? -7.703 -2.986 10.299 1.00 95.44 88 VAL A C 1
ATOM 728 O O . VAL A 1 88 ? -8.611 -2.389 10.882 1.00 95.44 88 VAL A O 1
ATOM 731 N N . PHE A 1 89 ? -7.273 -2.622 9.096 1.00 94.69 89 PHE A N 1
ATOM 732 C CA . PHE A 1 89 ? -7.770 -1.417 8.440 1.00 94.69 89 PHE A CA 1
ATOM 733 C C . PHE A 1 89 ? -9.155 -1.614 7.815 1.00 94.69 89 PHE A C 1
ATOM 735 O O . PHE A 1 89 ? -9.949 -0.675 7.817 1.00 94.69 89 PHE 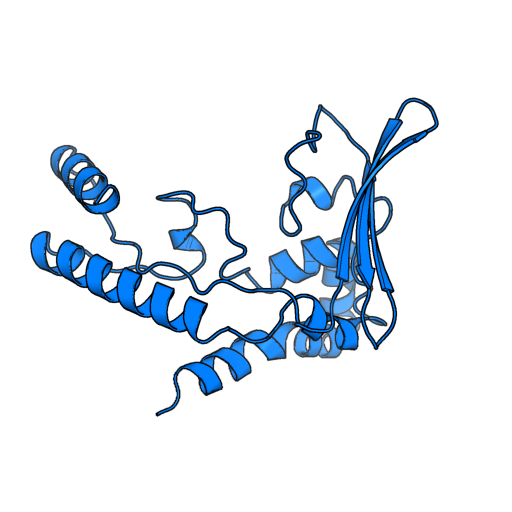A O 1
ATOM 742 N N . LEU A 1 90 ? -9.446 -2.827 7.333 1.00 94.31 90 LEU A N 1
ATOM 743 C CA . LEU A 1 90 ? -10.677 -3.200 6.639 1.00 94.31 90 LEU A CA 1
ATOM 744 C C . LEU A 1 90 ? -11.192 -4.545 7.169 1.00 94.31 90 LEU A C 1
ATOM 746 O O . LEU A 1 90 ? -10.444 -5.520 7.176 1.00 94.31 90 LEU A O 1
ATOM 750 N N . ASN A 1 91 ? -12.463 -4.642 7.563 1.00 94.94 91 ASN A N 1
ATOM 751 C CA . ASN A 1 91 ? -13.109 -5.934 7.806 1.00 94.94 91 ASN A CA 1
ATOM 752 C C . ASN A 1 91 ? -13.736 -6.457 6.504 1.00 94.94 91 ASN A C 1
ATOM 754 O O . ASN A 1 91 ? -14.697 -5.878 6.000 1.00 94.94 91 ASN A O 1
ATOM 758 N N . ALA A 1 92 ? -13.206 -7.558 5.968 1.00 93.62 92 ALA A N 1
ATOM 759 C CA . ALA A 1 92 ? -13.581 -8.073 4.650 1.00 93.62 92 ALA A CA 1
ATOM 760 C C . ALA A 1 92 ? -15.061 -8.475 4.516 1.00 93.62 92 ALA A C 1
ATOM 762 O O . ALA A 1 92 ? -15.570 -8.547 3.412 1.00 93.62 92 ALA A O 1
ATOM 763 N N . GLU A 1 93 ? -15.783 -8.727 5.605 1.00 94.62 93 GLU A N 1
ATOM 764 C CA . GLU A 1 93 ? -17.209 -9.067 5.519 1.00 94.62 93 GLU A CA 1
ATOM 765 C C . GLU A 1 93 ? -18.124 -7.839 5.549 1.00 94.62 93 GLU A C 1
ATOM 767 O O . GLU A 1 93 ? -19.310 -7.945 5.242 1.00 94.62 93 GLU A O 1
ATOM 772 N N . LYS A 1 94 ? -17.607 -6.683 5.982 1.00 94.25 94 LYS A N 1
ATOM 773 C CA . LYS A 1 94 ? -18.422 -5.501 6.309 1.00 94.25 94 LYS A CA 1
ATOM 774 C C . LYS A 1 94 ? -18.036 -4.245 5.547 1.00 94.25 94 LYS A C 1
ATOM 776 O O . LYS A 1 94 ? -18.865 -3.354 5.421 1.00 94.25 94 LYS A O 1
ATOM 781 N N . ASP A 1 95 ? -16.785 -4.157 5.109 1.00 94.75 95 ASP A N 1
ATOM 782 C CA . ASP A 1 95 ? -16.170 -2.911 4.658 1.00 94.75 95 ASP A CA 1
ATOM 783 C C . ASP A 1 95 ? -15.681 -2.971 3.196 1.00 94.75 95 ASP A C 1
ATOM 785 O O . ASP A 1 95 ? -14.962 -2.070 2.762 1.00 94.75 95 ASP A O 1
ATOM 789 N N . LEU A 1 96 ? -16.026 -4.008 2.417 1.00 91.38 96 LEU A N 1
ATOM 790 C CA . LEU A 1 96 ? -15.563 -4.127 1.019 1.00 91.38 96 LEU A CA 1
ATOM 791 C C . LEU A 1 96 ? -16.028 -2.974 0.133 1.00 91.38 96 LEU A C 1
ATOM 793 O O . LEU A 1 96 ? -15.283 -2.518 -0.734 1.00 91.38 96 LEU A O 1
ATOM 797 N N . ASP A 1 97 ? -17.218 -2.437 0.385 1.00 89.81 97 ASP A N 1
ATOM 798 C CA . ASP A 1 97 ? -17.746 -1.271 -0.320 1.00 89.81 97 ASP A CA 1
ATOM 799 C C . ASP A 1 97 ? -16.870 -0.018 -0.132 1.00 89.81 97 ASP A C 1
ATOM 801 O O . ASP A 1 97 ? -16.898 0.891 -0.972 1.00 89.81 97 ASP A O 1
ATOM 805 N N . LYS A 1 98 ? -16.049 0.016 0.929 1.00 92.00 98 LYS A N 1
ATOM 806 C CA . LYS A 1 98 ? -15.101 1.096 1.221 1.00 92.00 98 LYS A CA 1
ATOM 807 C C . LYS A 1 98 ? -13.762 0.940 0.503 1.00 92.00 98 LYS A C 1
ATOM 809 O O . LYS A 1 98 ? -13.027 1.922 0.395 1.00 92.00 98 LYS A O 1
ATOM 814 N N . LEU A 1 99 ? -13.440 -0.240 -0.035 1.00 88.62 99 LEU A N 1
ATOM 815 C CA . LEU A 1 99 ? -12.156 -0.509 -0.698 1.00 88.62 99 LEU A CA 1
ATOM 816 C C . LEU A 1 99 ? -11.896 0.438 -1.879 1.00 88.62 99 LEU A C 1
ATOM 818 O O . LEU A 1 99 ? -10.773 0.898 -2.066 1.00 88.62 99 LEU A O 1
ATOM 822 N N . LYS A 1 100 ? -12.944 0.812 -2.623 1.00 87.31 100 LYS A N 1
ATOM 823 C CA . LYS A 1 100 ? -12.874 1.782 -3.735 1.00 87.31 100 LYS A CA 1
ATOM 824 C C . LYS A 1 100 ? -12.396 3.180 -3.320 1.00 87.31 100 LYS A C 1
ATOM 826 O O . LYS A 1 100 ? -11.964 3.953 -4.168 1.00 87.31 100 LYS A O 1
ATOM 831 N N . TYR A 1 101 ? -12.512 3.526 -2.036 1.00 89.75 101 TYR A N 1
ATOM 832 C CA . TYR A 1 101 ? -12.023 4.800 -1.510 1.00 89.75 101 TYR A CA 1
ATOM 833 C C . TYR A 1 101 ? -10.525 4.747 -1.195 1.00 89.75 101 TYR A C 1
ATOM 835 O O . TYR A 1 101 ? -9.825 5.748 -1.344 1.00 89.75 101 TYR A O 1
ATOM 843 N N . LEU A 1 102 ? -10.028 3.564 -0.821 1.00 86.88 102 LEU A N 1
ATOM 844 C CA . LEU A 1 102 ? -8.603 3.301 -0.644 1.00 86.88 102 LEU A CA 1
ATOM 845 C C . LEU A 1 102 ? -7.884 3.175 -1.994 1.00 86.88 102 LEU A C 1
ATOM 847 O O . LEU A 1 102 ? -6.830 3.768 -2.198 1.00 86.88 102 LEU A O 1
ATOM 851 N N . LEU A 1 103 ? -8.471 2.422 -2.920 1.00 83.62 103 LEU A N 1
ATOM 852 C CA . LEU A 1 103 ? -7.963 2.204 -4.271 1.00 83.62 103 LEU A CA 1
ATOM 853 C C . LEU A 1 103 ? -8.804 3.022 -5.248 1.00 83.62 103 LEU A C 1
ATOM 855 O O . LEU A 1 103 ? -9.655 2.491 -5.967 1.00 83.62 103 LEU A O 1
ATOM 859 N N . GLY A 1 104 ? -8.591 4.337 -5.218 1.00 83.88 104 GLY A N 1
ATOM 860 C CA . GLY A 1 104 ? -9.250 5.262 -6.127 1.00 83.88 104 GLY A CA 1
ATOM 861 C C . GLY A 1 104 ? -8.922 4.960 -7.595 1.00 83.88 104 GLY A C 1
ATOM 862 O O . GLY A 1 104 ? -7.990 4.204 -7.894 1.00 83.88 104 GLY A O 1
ATOM 863 N N . PRO A 1 105 ? -9.684 5.555 -8.529 1.00 82.75 105 PRO A N 1
ATOM 864 C CA . PRO A 1 105 ? -9.452 5.360 -9.952 1.00 82.75 105 PRO A CA 1
ATOM 865 C C . PRO A 1 105 ? -8.052 5.837 -10.346 1.00 82.75 105 PRO A C 1
ATOM 867 O O . PRO A 1 105 ? -7.538 6.822 -9.808 1.00 82.75 105 PRO A O 1
ATOM 870 N N . PHE A 1 106 ? -7.456 5.176 -11.337 1.00 83.38 106 PHE A N 1
ATOM 871 C CA . PHE A 1 106 ? -6.195 5.633 -11.906 1.00 83.38 106 PHE A CA 1
ATOM 872 C C . PHE A 1 106 ? -6.359 7.017 -12.527 1.00 83.38 106 PHE A C 1
ATOM 874 O O . PHE A 1 106 ? -7.198 7.235 -13.404 1.00 83.38 106 PHE A O 1
ATOM 881 N N . SER A 1 107 ? -5.538 7.963 -12.077 1.00 84.88 107 SER A N 1
ATOM 882 C CA . SER A 1 107 ? -5.516 9.290 -12.672 1.00 84.88 107 SER A CA 1
ATOM 883 C C . SER A 1 107 ? -4.896 9.224 -14.068 1.00 84.88 107 SER A C 1
ATOM 885 O O . SER A 1 107 ? -3.997 8.424 -14.344 1.00 84.88 107 SER A O 1
ATOM 887 N N . ARG A 1 108 ? -5.333 10.122 -14.957 1.00 88.75 108 ARG A N 1
ATOM 888 C CA . ARG A 1 108 ? -4.703 10.287 -16.275 1.00 88.75 108 ARG A CA 1
ATOM 889 C C . ARG A 1 108 ? -3.207 10.576 -16.144 1.00 88.75 108 ARG A C 1
ATOM 891 O O . ARG A 1 108 ? -2.424 10.089 -16.945 1.00 88.75 108 ARG A O 1
ATOM 898 N N . GLU A 1 109 ? -2.819 11.327 -15.119 1.00 89.00 109 GLU A N 1
ATOM 899 C CA . GLU A 1 109 ? -1.419 11.614 -14.821 1.00 89.00 109 GLU A CA 1
ATOM 900 C C . GLU A 1 109 ? -0.618 10.336 -14.535 1.00 89.00 109 GLU A C 1
ATOM 902 O O . GLU A 1 109 ? 0.436 10.143 -15.132 1.00 89.00 109 GLU A O 1
ATOM 907 N N . ASN A 1 110 ? -1.125 9.432 -13.689 1.00 85.31 110 ASN A N 1
ATOM 908 C CA . ASN A 1 110 ? -0.433 8.181 -13.360 1.00 85.31 110 ASN A CA 1
ATOM 909 C C . ASN A 1 110 ? -0.351 7.241 -14.570 1.00 85.31 110 ASN A C 1
ATOM 911 O O . ASN A 1 110 ? 0.663 6.571 -14.765 1.00 85.31 110 ASN A O 1
ATOM 915 N N . ILE A 1 111 ? -1.380 7.236 -15.423 1.00 88.12 111 ILE A N 1
ATOM 916 C CA . ILE A 1 111 ? -1.363 6.494 -16.690 1.00 88.12 111 ILE A CA 1
ATOM 917 C C . ILE A 1 111 ? -0.278 7.047 -17.625 1.00 88.12 111 ILE A C 1
ATOM 919 O O . ILE A 1 111 ? 0.510 6.279 -18.172 1.00 88.12 111 ILE A O 1
ATOM 923 N N . GLU A 1 112 ? -0.201 8.368 -17.802 1.00 91.31 112 GLU A N 1
ATOM 924 C CA . GLU A 1 112 ? 0.824 8.984 -18.654 1.00 91.31 112 GLU A CA 1
ATOM 925 C C . GLU A 1 112 ? 2.238 8.813 -18.073 1.00 91.31 112 GLU A C 1
ATOM 927 O O . GLU A 1 112 ? 3.175 8.546 -18.826 1.00 91.31 112 GLU A O 1
ATOM 932 N N . LYS A 1 113 ? 2.404 8.860 -16.743 1.00 88.19 113 LYS A N 1
ATOM 933 C CA . LYS A 1 113 ? 3.671 8.513 -16.075 1.00 88.19 113 LYS A CA 1
ATOM 934 C C . LYS A 1 113 ? 4.115 7.098 -16.431 1.00 88.19 113 LYS A C 1
ATOM 936 O O . LYS A 1 113 ? 5.254 6.918 -16.856 1.00 88.19 113 LYS A O 1
ATOM 941 N N . LEU A 1 114 ? 3.220 6.113 -16.324 1.00 87.44 114 LEU A N 1
ATOM 942 C CA . LEU A 1 114 ? 3.537 4.734 -16.690 1.00 87.44 114 LEU A CA 1
ATOM 943 C C . LEU A 1 114 ? 3.881 4.605 -18.178 1.00 87.44 114 LEU A C 1
ATOM 945 O O . LEU A 1 114 ? 4.860 3.949 -18.510 1.00 87.44 114 LEU A O 1
ATOM 949 N N . LYS A 1 115 ? 3.131 5.249 -19.082 1.00 91.31 115 LYS A N 1
ATOM 950 C CA . LYS A 1 115 ? 3.443 5.229 -20.523 1.00 91.31 115 LYS A CA 1
ATOM 951 C C . LYS A 1 115 ? 4.836 5.783 -20.819 1.00 91.31 115 LYS A C 1
ATOM 953 O O . LYS A 1 115 ? 5.563 5.200 -21.621 1.00 91.31 115 LYS A O 1
ATOM 958 N N . ASN A 1 116 ? 5.215 6.878 -20.163 1.00 91.69 116 ASN A N 1
ATOM 959 C CA . ASN A 1 116 ? 6.539 7.471 -20.320 1.00 91.69 116 ASN A CA 1
ATOM 960 C C . ASN A 1 116 ? 7.636 6.537 -19.789 1.00 91.69 116 ASN A C 1
ATOM 962 O O . ASN A 1 116 ? 8.595 6.271 -20.513 1.00 91.69 116 ASN A O 1
ATOM 966 N N . ARG A 1 117 ? 7.460 5.967 -18.586 1.00 88.88 117 ARG A N 1
ATOM 967 C CA . ARG A 1 117 ? 8.387 4.966 -18.022 1.00 88.88 117 ARG A CA 1
ATOM 968 C C . ARG A 1 117 ? 8.519 3.745 -18.936 1.00 88.88 117 ARG A C 1
ATOM 970 O O . ARG A 1 117 ? 9.633 3.329 -19.235 1.00 88.88 117 ARG A O 1
ATOM 977 N N . ALA A 1 118 ? 7.410 3.247 -19.478 1.00 90.94 118 ALA A N 1
ATOM 978 C CA . ALA A 1 118 ? 7.393 2.130 -20.416 1.00 90.94 118 ALA A CA 1
ATOM 979 C C . ALA A 1 118 ? 8.139 2.445 -21.723 1.00 90.94 118 ALA A C 1
ATOM 981 O O . ALA A 1 118 ? 8.881 1.612 -22.242 1.00 90.94 118 ALA A O 1
ATOM 982 N N . ALA A 1 119 ? 7.983 3.658 -22.259 1.00 93.94 119 ALA A N 1
ATOM 983 C CA . ALA A 1 119 ? 8.702 4.088 -23.454 1.00 93.94 119 ALA A CA 1
ATOM 984 C C . ALA A 1 119 ? 10.215 4.215 -23.208 1.00 93.94 119 ALA A C 1
ATOM 986 O O . ALA A 1 119 ? 11.012 3.898 -24.091 1.00 93.94 119 ALA A O 1
ATOM 987 N N . GLU A 1 120 ? 10.627 4.671 -22.024 1.00 92.62 120 GLU A N 1
ATOM 988 C CA . GLU A 1 120 ? 12.038 4.707 -21.627 1.00 92.62 120 GLU A CA 1
ATOM 989 C C . GLU A 1 120 ? 12.614 3.308 -21.419 1.00 92.62 120 GLU A C 1
ATOM 991 O O . GLU A 1 120 ? 13.677 3.005 -21.961 1.00 92.62 120 GLU A O 1
ATOM 996 N N . ALA A 1 121 ? 11.886 2.444 -20.713 1.00 92.50 121 ALA A N 1
ATOM 997 C CA . ALA A 1 121 ? 12.221 1.039 -20.533 1.00 92.50 121 ALA A CA 1
ATOM 998 C C . ALA A 1 121 ? 12.458 0.367 -21.889 1.00 92.50 121 ALA A C 1
ATOM 1000 O O . ALA A 1 121 ? 13.521 -0.205 -22.125 1.00 92.50 121 ALA A O 1
ATOM 1001 N N . LYS A 1 122 ? 11.538 0.544 -22.841 1.00 95.81 122 LYS A N 1
ATOM 1002 C CA . LYS A 1 122 ? 11.696 0.014 -24.196 1.00 95.81 122 LYS A CA 1
ATOM 1003 C C . LYS A 1 122 ? 13.008 0.448 -24.858 1.00 95.81 122 LYS A C 1
ATOM 1005 O O . LYS A 1 122 ? 13.671 -0.388 -25.460 1.00 95.81 122 LYS A O 1
ATOM 1010 N N . LYS A 1 123 ? 13.415 1.717 -24.735 1.00 96.81 123 LYS A N 1
ATOM 1011 C CA . LYS A 1 123 ? 14.684 2.197 -25.317 1.00 96.81 123 LYS A CA 1
ATOM 1012 C C . LYS A 1 123 ? 15.898 1.479 -24.723 1.00 96.81 123 LYS A C 1
ATOM 1014 O O . LYS A 1 123 ? 16.821 1.154 -25.461 1.00 96.81 123 LYS A O 1
ATOM 1019 N N . ILE A 1 124 ? 15.897 1.233 -23.413 1.00 95.44 124 ILE A N 1
ATOM 1020 C CA . ILE A 1 124 ? 16.983 0.521 -22.716 1.00 95.44 124 ILE A CA 1
ATOM 1021 C C . ILE A 1 124 ? 16.992 -0.955 -23.122 1.00 95.44 124 ILE A C 1
ATOM 1023 O O . ILE A 1 124 ? 18.042 -1.503 -23.448 1.00 95.44 124 ILE A O 1
ATOM 1027 N N . ALA A 1 125 ? 15.817 -1.582 -23.154 1.00 96.00 125 ALA A N 1
ATOM 1028 C CA . ALA A 1 125 ? 15.659 -2.969 -23.568 1.00 96.00 125 ALA A CA 1
ATOM 1029 C C . ALA A 1 125 ? 16.139 -3.187 -25.009 1.00 96.00 125 ALA A C 1
ATOM 1031 O O . ALA A 1 125 ? 16.929 -4.093 -25.255 1.00 96.00 125 ALA A O 1
ATOM 1032 N N . ASP A 1 126 ? 15.738 -2.316 -25.940 1.00 97.69 126 ASP A N 1
ATOM 1033 C CA . ASP A 1 126 ? 16.163 -2.377 -27.342 1.00 97.69 126 ASP A CA 1
ATOM 1034 C C . ASP A 1 126 ? 17.681 -2.135 -27.490 1.00 97.69 126 ASP A C 1
ATOM 1036 O O . ASP A 1 126 ? 18.322 -2.775 -28.321 1.00 97.69 126 ASP A O 1
ATOM 1040 N N . LYS A 1 127 ? 18.270 -1.238 -26.679 1.00 96.94 127 LYS A N 1
ATOM 1041 C CA . LYS A 1 127 ? 19.716 -0.936 -26.678 1.00 96.94 127 LYS A CA 1
ATOM 1042 C C . LYS A 1 127 ? 20.562 -2.151 -26.287 1.00 96.94 127 LYS A C 1
ATOM 1044 O O . LYS A 1 127 ? 21.594 -2.387 -26.909 1.00 96.9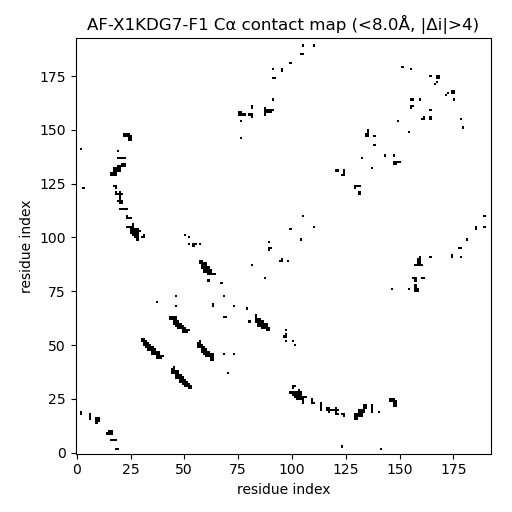4 127 LYS A O 1
ATOM 1049 N N . HIS A 1 128 ? 20.140 -2.890 -25.263 1.00 96.00 128 HIS A N 1
ATOM 1050 C CA . HIS A 1 128 ? 20.934 -3.963 -24.649 1.00 96.00 128 HIS A CA 1
ATOM 1051 C C . HIS A 1 128 ? 20.444 -5.378 -24.980 1.00 96.00 128 HIS A C 1
ATOM 1053 O O . HIS A 1 128 ? 21.068 -6.351 -24.571 1.00 96.00 128 HIS A O 1
ATOM 1059 N N . GLY A 1 129 ? 19.336 -5.512 -25.716 1.00 96.38 129 GLY A N 1
ATOM 1060 C CA . GLY A 1 129 ? 18.725 -6.805 -26.032 1.00 96.38 129 GLY A CA 1
ATOM 1061 C C . GLY A 1 129 ? 18.067 -7.485 -24.826 1.00 96.38 129 GLY A C 1
ATOM 1062 O O . GLY A 1 129 ? 18.095 -8.708 -24.728 1.00 96.38 129 GLY A O 1
ATOM 1063 N N . LEU A 1 130 ? 17.500 -6.704 -23.900 1.00 95.12 130 LEU A N 1
ATOM 1064 C CA . LEU A 1 130 ? 16.973 -7.195 -22.621 1.00 95.12 130 LEU A CA 1
ATOM 1065 C C . LEU A 1 130 ? 15.459 -7.411 -22.637 1.00 95.12 130 LEU A C 1
ATOM 1067 O O . LEU A 1 130 ? 14.716 -6.782 -23.393 1.00 95.12 130 LEU A O 1
ATOM 1071 N N . LEU A 1 131 ? 14.990 -8.270 -21.731 1.00 93.19 131 LEU A N 1
ATOM 1072 C CA . LEU A 1 131 ? 13.568 -8.475 -21.483 1.00 93.19 131 LEU A CA 1
ATOM 1073 C C . LEU A 1 131 ? 12.987 -7.322 -20.647 1.00 93.19 131 LEU A C 1
ATOM 1075 O O . LEU A 1 131 ? 13.609 -6.841 -19.699 1.00 93.19 131 LEU A O 1
ATOM 1079 N N . GLN A 1 132 ? 11.767 -6.903 -20.988 1.00 90.69 132 GLN A N 1
ATOM 1080 C CA . GLN A 1 132 ? 10.994 -5.944 -20.199 1.00 90.69 132 GLN A CA 1
ATOM 1081 C C . GLN A 1 132 ? 10.116 -6.671 -19.178 1.00 90.69 132 GLN A C 1
ATOM 1083 O O . GLN A 1 132 ? 9.355 -7.567 -19.546 1.00 90.69 132 GLN A O 1
ATOM 1088 N N . ILE A 1 133 ? 10.185 -6.255 -17.915 1.00 85.94 133 ILE A N 1
ATOM 1089 C CA . ILE A 1 133 ? 9.346 -6.766 -16.828 1.00 85.94 133 ILE A CA 1
ATOM 1090 C C . ILE A 1 133 ? 8.404 -5.684 -16.300 1.00 85.94 133 ILE A C 1
ATOM 1092 O O . ILE A 1 133 ? 8.753 -4.508 -16.217 1.00 85.94 133 ILE A O 1
ATOM 1096 N N . ALA A 1 134 ? 7.205 -6.100 -15.905 1.00 76.94 134 ALA A N 1
ATOM 1097 C CA . ALA A 1 134 ? 6.204 -5.259 -15.261 1.00 76.94 134 ALA A CA 1
ATOM 1098 C C . ALA A 1 134 ? 5.641 -5.976 -14.023 1.00 76.94 134 ALA A C 1
ATOM 1100 O O . ALA A 1 134 ? 5.843 -7.178 -13.844 1.00 76.94 134 ALA A O 1
ATOM 1101 N N . GLY A 1 135 ? 4.906 -5.251 -13.181 1.00 66.31 135 GLY A N 1
ATOM 1102 C CA . GLY A 1 135 ? 4.250 -5.824 -12.002 1.00 66.31 135 GLY A CA 1
ATOM 1103 C C . GLY A 1 135 ? 5.125 -5.870 -10.754 1.00 66.31 135 GLY A C 1
ATOM 1104 O O . GLY A 1 135 ? 6.062 -5.089 -10.608 1.00 66.31 135 GLY A O 1
ATOM 1105 N N . GLU A 1 136 ? 4.795 -6.759 -9.822 1.00 58.06 136 GLU A N 1
ATOM 1106 C CA . GLU A 1 136 ? 5.409 -6.808 -8.489 1.00 58.06 136 GLU A CA 1
ATOM 1107 C C . GLU A 1 136 ? 6.906 -7.151 -8.522 1.00 58.06 136 GLU A C 1
ATOM 1109 O O . GLU A 1 136 ? 7.687 -6.544 -7.793 1.00 58.06 136 GLU A O 1
ATOM 1114 N N . MET A 1 137 ? 7.341 -8.016 -9.450 1.00 51.31 137 MET A N 1
ATOM 1115 C CA . MET A 1 137 ? 8.766 -8.345 -9.654 1.00 51.31 137 MET A CA 1
ATOM 1116 C C . MET A 1 137 ? 9.632 -7.124 -9.99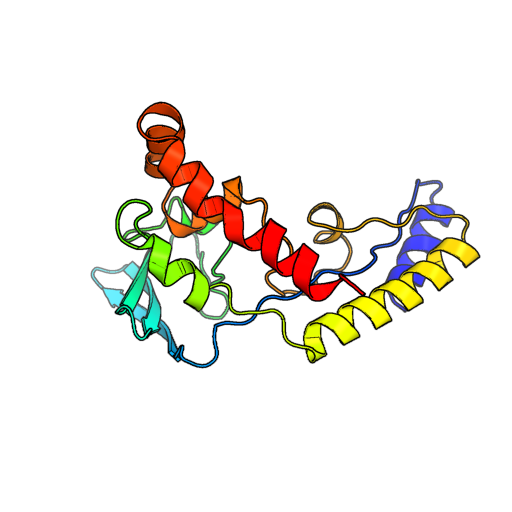5 1.00 51.31 137 MET A C 1
ATOM 1118 O O . MET A 1 137 ? 10.856 -7.175 -9.947 1.00 51.31 137 MET A O 1
ATOM 1122 N N . SER A 1 138 ? 8.988 -6.012 -10.329 1.00 51.41 138 SER A N 1
ATOM 1123 C CA . SER A 1 138 ? 9.611 -4.759 -10.699 1.00 51.41 138 SER A CA 1
ATOM 1124 C C . SER A 1 138 ? 9.837 -3.824 -9.483 1.00 51.41 138 SER A C 1
ATOM 1126 O O . SER A 1 138 ? 10.721 -2.965 -9.522 1.00 51.41 138 SER A O 1
ATOM 1128 N N . ARG A 1 139 ? 9.126 -4.036 -8.355 1.00 49.84 139 ARG A N 1
ATOM 1129 C CA . ARG A 1 139 ? 9.217 -3.207 -7.128 1.00 49.84 139 ARG A CA 1
ATOM 1130 C C . ARG A 1 139 ? 10.620 -3.158 -6.521 1.00 49.84 139 ARG A C 1
ATOM 1132 O O . ARG A 1 139 ? 10.988 -2.146 -5.933 1.00 49.84 139 ARG A O 1
ATOM 1139 N N . ASN A 1 140 ? 11.398 -4.228 -6.677 1.00 48.22 140 ASN A N 1
ATOM 1140 C CA . ASN A 1 140 ? 12.646 -4.420 -5.934 1.00 48.22 140 ASN A CA 1
ATOM 1141 C C . ASN A 1 140 ? 13.912 -3.945 -6.657 1.00 48.22 140 ASN A C 1
ATOM 1143 O O . ASN A 1 140 ? 14.989 -4.044 -6.080 1.00 48.22 140 ASN A O 1
ATOM 1147 N N . LEU A 1 141 ? 13.812 -3.432 -7.889 1.00 44.06 141 LEU A N 1
ATOM 1148 C CA . LEU A 1 141 ? 15.010 -3.057 -8.648 1.00 44.06 141 LEU A CA 1
ATOM 1149 C C . LEU A 1 141 ? 15.392 -1.577 -8.493 1.00 44.06 141 LEU A C 1
ATOM 1151 O O . LEU A 1 141 ? 16.579 -1.278 -8.455 1.00 44.06 141 LEU A O 1
ATOM 1155 N N . PHE A 1 142 ? 14.425 -0.657 -8.337 1.00 45.59 142 PHE A N 1
ATOM 1156 C CA . PHE A 1 142 ? 14.714 0.794 -8.303 1.00 45.59 142 PHE A CA 1
ATOM 1157 C C . PHE A 1 142 ? 13.892 1.615 -7.294 1.00 45.59 142 PHE A C 1
ATOM 1159 O O . PHE A 1 142 ? 13.881 2.837 -7.375 1.00 45.59 142 PHE A O 1
ATOM 1166 N N . ASN A 1 143 ? 13.240 0.956 -6.326 1.00 45.50 143 ASN A N 1
ATOM 1167 C CA . ASN A 1 143 ? 12.635 1.562 -5.131 1.00 45.50 143 ASN A CA 1
ATOM 1168 C C . ASN A 1 143 ? 11.923 2.913 -5.369 1.00 45.50 143 ASN A C 1
ATOM 1170 O O . ASN A 1 143 ? 12.289 3.941 -4.801 1.00 45.50 143 ASN A O 1
ATOM 1174 N N . GLU A 1 144 ? 10.881 2.918 -6.198 1.00 44.62 144 GLU A N 1
ATOM 1175 C CA . GLU A 1 144 ? 9.947 4.042 -6.236 1.00 44.62 144 GLU A CA 1
ATOM 1176 C C . GLU A 1 144 ? 8.815 3.726 -5.257 1.00 44.62 144 GLU A C 1
ATOM 1178 O O . GLU A 1 144 ? 7.997 2.845 -5.516 1.00 44.62 144 GLU A O 1
ATOM 1183 N N . GLY A 1 145 ? 8.821 4.402 -4.104 1.00 38.97 145 GLY A N 1
ATOM 1184 C CA . GLY A 1 145 ? 7.940 4.197 -2.946 1.00 38.97 145 GLY A CA 1
ATOM 1185 C C . GLY A 1 145 ? 6.453 4.492 -3.170 1.00 38.97 145 GLY A C 1
ATOM 1186 O O . GLY A 1 145 ? 5.825 5.144 -2.341 1.00 38.97 145 GLY A O 1
ATOM 1187 N N . ASN A 1 146 ? 5.880 4.000 -4.263 1.00 46.75 146 ASN A N 1
ATOM 1188 C CA . ASN A 1 146 ? 4.472 4.126 -4.592 1.00 46.75 146 ASN A CA 1
ATOM 1189 C C . ASN A 1 146 ? 3.787 2.758 -4.545 1.00 46.75 146 ASN A C 1
ATOM 1191 O O . ASN A 1 146 ? 4.344 1.736 -4.946 1.00 46.75 146 ASN A O 1
ATOM 1195 N N . TYR A 1 147 ? 2.559 2.753 -4.026 1.00 49.03 147 TYR A N 1
ATOM 1196 C CA . TYR A 1 147 ? 1.720 1.572 -3.830 1.00 49.03 147 TYR A CA 1
ATOM 1197 C C . TYR A 1 147 ? 1.290 0.982 -5.171 1.00 49.03 147 TYR A C 1
ATOM 1199 O O .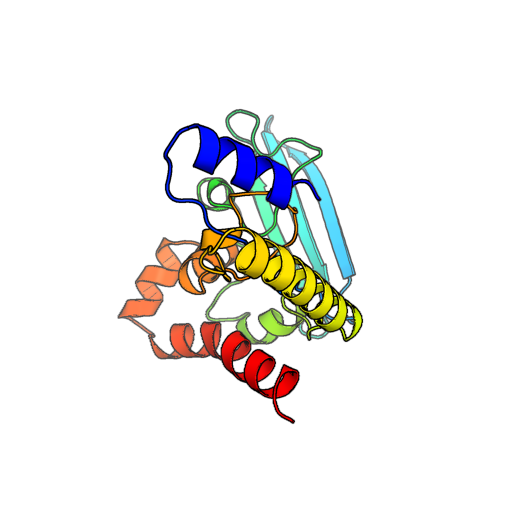 TYR A 1 147 ? 0.223 1.294 -5.703 1.00 49.03 147 TYR A O 1
ATOM 1207 N N . SER A 1 148 ? 2.163 0.174 -5.751 1.00 48.31 148 SER A N 1
ATOM 1208 C CA . SER A 1 148 ? 2.010 -0.297 -7.109 1.00 48.31 148 SER A CA 1
ATOM 1209 C C . SER A 1 148 ? 1.889 -1.814 -7.154 1.00 48.31 148 SER A C 1
ATOM 1211 O O . SER A 1 148 ? 2.545 -2.519 -6.385 1.00 48.31 148 SER A O 1
ATOM 1213 N N . LEU A 1 149 ? 0.954 -2.265 -8.003 1.00 51.53 149 LEU A N 1
ATOM 1214 C CA . LEU A 1 149 ? 0.547 -3.656 -8.249 1.00 51.53 149 LEU A CA 1
ATOM 1215 C C . LEU A 1 149 ? 0.748 -4.567 -7.037 1.00 51.53 149 LEU A C 1
ATOM 1217 O O . LEU A 1 149 ? 1.715 -5.316 -6.940 1.00 51.53 149 LEU A O 1
ATOM 1221 N N . ILE A 1 150 ? -0.193 -4.468 -6.105 1.00 58.66 150 ILE A N 1
ATOM 1222 C CA . ILE A 1 150 ? -0.221 -5.324 -4.933 1.00 58.66 150 ILE A CA 1
ATOM 1223 C C . ILE A 1 150 ? -0.820 -6.661 -5.358 1.00 58.66 150 ILE A C 1
ATOM 1225 O O . ILE A 1 150 ? -1.918 -6.695 -5.919 1.00 58.66 150 ILE A O 1
ATOM 1229 N N . SER A 1 151 ? -0.109 -7.756 -5.097 1.00 67.56 151 SER A N 1
ATOM 1230 C CA . SER A 1 151 ? -0.701 -9.091 -5.117 1.00 67.56 151 SER A CA 1
ATOM 1231 C C . SER A 1 151 ? -2.000 -9.055 -4.309 1.00 67.56 151 SER A C 1
ATOM 1233 O O . SER A 1 151 ? -2.009 -8.682 -3.135 1.00 67.56 151 SER A O 1
ATOM 1235 N N . GLY A 1 152 ? -3.129 -9.393 -4.942 1.00 74.44 152 GLY A N 1
ATOM 1236 C CA . GLY A 1 152 ? -4.437 -9.291 -4.288 1.00 74.44 152 GLY A CA 1
ATOM 1237 C C . GLY A 1 152 ? -4.473 -10.041 -2.951 1.00 74.44 152 GLY A C 1
ATOM 1238 O O . GLY A 1 152 ? -5.096 -9.572 -2.005 1.00 74.44 152 GLY A O 1
ATOM 1239 N N . ALA A 1 153 ? -3.743 -11.156 -2.844 1.00 79.50 153 ALA A N 1
ATOM 1240 C CA . ALA A 1 153 ? -3.620 -11.940 -1.617 1.00 79.50 153 ALA A CA 1
ATOM 1241 C C . ALA A 1 153 ? -2.901 -11.188 -0.483 1.00 79.50 153 ALA A C 1
ATOM 1243 O O . ALA A 1 153 ? -3.388 -11.176 0.653 1.00 79.50 153 ALA A O 1
ATOM 1244 N N . ASP A 1 154 ? -1.788 -10.523 -0.789 1.00 83.25 154 ASP A N 1
ATOM 1245 C CA . ASP A 1 154 ? -1.005 -9.784 0.206 1.00 83.25 154 ASP A CA 1
ATOM 1246 C C . ASP A 1 154 ? -1.738 -8.517 0.633 1.00 83.25 154 ASP A C 1
ATOM 1248 O O . ASP A 1 154 ? -1.856 -8.240 1.825 1.00 83.25 154 ASP A O 1
ATOM 1252 N N . MET A 1 155 ? -2.366 -7.816 -0.317 1.00 87.56 155 MET A N 1
ATOM 1253 C CA . MET A 1 155 ? -3.218 -6.663 -0.022 1.00 87.56 155 MET A CA 1
ATOM 1254 C C . MET A 1 155 ? -4.316 -7.014 0.979 1.00 87.56 155 MET A C 1
ATOM 1256 O O . MET A 1 155 ? -4.480 -6.332 1.991 1.00 87.56 155 MET A O 1
ATOM 1260 N N . MET A 1 156 ? -5.078 -8.073 0.688 1.00 91.06 156 MET A N 1
ATOM 1261 C CA . MET A 1 156 ? -6.162 -8.531 1.549 1.00 91.06 156 MET A CA 1
ATOM 1262 C C . MET A 1 156 ? -5.635 -8.814 2.957 1.00 91.06 156 MET A C 1
ATOM 1264 O O . MET A 1 156 ? -6.231 -8.379 3.942 1.00 91.06 156 MET A O 1
ATOM 1268 N N . SER A 1 157 ? -4.482 -9.474 3.058 1.00 91.75 157 SER A N 1
ATOM 1269 C CA . SER A 1 157 ? -3.854 -9.815 4.334 1.00 91.75 157 SER A CA 1
ATOM 1270 C C . SER A 1 157 ? -3.346 -8.586 5.095 1.00 91.75 157 SER A C 1
ATOM 1272 O O . SER A 1 157 ? -3.565 -8.488 6.302 1.00 91.75 157 SER A O 1
ATOM 1274 N N . TRP A 1 158 ? -2.740 -7.603 4.426 1.00 91.75 158 TRP A N 1
ATOM 1275 C CA . TRP A 1 158 ? -2.302 -6.348 5.052 1.00 91.75 158 TRP A CA 1
ATOM 1276 C C . TRP A 1 158 ? -3.475 -5.513 5.573 1.00 91.75 158 TRP A C 1
ATOM 1278 O O . TRP A 1 158 ? -3.387 -4.905 6.644 1.00 91.75 158 TRP A O 1
ATOM 1288 N N . LEU A 1 159 ? -4.588 -5.495 4.836 1.00 93.31 159 LEU A N 1
ATOM 1289 C CA . LEU A 1 159 ? -5.766 -4.698 5.172 1.00 93.31 159 LEU A CA 1
ATOM 1290 C C . LEU A 1 159 ? -6.665 -5.360 6.214 1.00 93.31 159 LEU A C 1
ATOM 1292 O O . LEU A 1 159 ? -7.204 -4.652 7.067 1.00 93.31 159 LEU A O 1
ATOM 1296 N N . SER A 1 160 ? -6.825 -6.680 6.149 1.00 95.06 160 SER A N 1
ATOM 1297 C CA . SER A 1 160 ? -7.835 -7.430 6.905 1.00 95.06 160 SER A CA 1
ATOM 1298 C C . SER A 1 160 ? -7.264 -8.499 7.835 1.00 95.06 160 SER A C 1
ATOM 1300 O O . SER A 1 160 ? -8.004 -9.030 8.652 1.00 95.06 160 SER A O 1
ATOM 1302 N N . GLY A 1 161 ? -5.956 -8.760 7.786 1.00 94.25 161 GLY A N 1
ATOM 1303 C CA . GLY A 1 161 ? -5.282 -9.787 8.581 1.00 94.25 161 GLY A CA 1
ATOM 1304 C C . GLY A 1 161 ? -5.254 -11.154 7.891 1.00 94.25 161 GLY A C 1
ATOM 1305 O O . GLY A 1 161 ? -6.200 -11.547 7.214 1.00 94.25 161 GLY A O 1
ATOM 1306 N N . PHE A 1 162 ? -4.162 -11.901 8.082 1.00 92.50 162 PHE A N 1
ATOM 1307 C CA . PHE A 1 162 ? -3.976 -13.210 7.439 1.00 92.50 162 PHE A CA 1
ATOM 1308 C C . PHE A 1 162 ? -5.022 -14.245 7.867 1.00 92.50 162 PHE A C 1
ATOM 1310 O O . PHE A 1 162 ? -5.574 -14.936 7.018 1.00 92.50 162 PHE A O 1
ATOM 1317 N N . GLU A 1 163 ? -5.296 -14.372 9.168 1.00 94.00 163 GLU A N 1
ATOM 1318 C CA . GLU A 1 163 ? -6.194 -15.414 9.689 1.00 94.00 163 GLU A CA 1
ATOM 1319 C C . GLU A 1 163 ? -7.618 -15.277 9.136 1.00 94.00 163 GLU A C 1
ATOM 1321 O O . GLU A 1 163 ? -8.191 -16.259 8.657 1.00 94.00 163 GLU A O 1
ATOM 1326 N N . ASP A 1 164 ? -8.151 -14.053 9.117 1.00 93.56 164 ASP A N 1
ATOM 1327 C CA . ASP A 1 164 ? -9.489 -13.766 8.598 1.00 93.56 164 ASP A CA 1
ATOM 1328 C C . ASP A 1 164 ? -9.565 -14.048 7.093 1.00 93.56 164 ASP A C 1
ATOM 1330 O O . ASP A 1 164 ? -10.477 -14.736 6.639 1.00 93.56 164 ASP A O 1
ATOM 1334 N N . ILE A 1 165 ? -8.582 -13.592 6.310 1.00 94.19 165 ILE A N 1
ATOM 1335 C CA . ILE A 1 165 ? -8.552 -13.823 4.858 1.00 94.19 165 ILE A CA 1
ATOM 1336 C C . ILE A 1 165 ? -8.419 -15.309 4.522 1.00 94.19 165 ILE A C 1
ATOM 1338 O O . ILE A 1 165 ? -9.140 -15.810 3.657 1.00 94.19 165 ILE A O 1
ATOM 1342 N N . MET A 1 166 ? -7.563 -16.043 5.234 1.00 94.25 166 MET A N 1
ATOM 1343 C CA . MET A 1 166 ? -7.421 -17.486 5.040 1.00 94.25 166 MET A CA 1
ATOM 1344 C C . MET A 1 166 ? -8.705 -18.225 5.424 1.00 94.25 166 MET A C 1
ATOM 1346 O O . MET A 1 166 ? -9.163 -19.089 4.676 1.00 94.25 166 MET A O 1
ATOM 1350 N N . THR A 1 167 ? -9.342 -17.847 6.533 1.00 96.62 167 THR A N 1
ATOM 1351 C CA . THR A 1 167 ? -10.616 -18.435 6.968 1.00 96.62 167 THR A CA 1
ATOM 1352 C C . THR A 1 167 ? -11.727 -18.162 5.956 1.00 96.62 167 THR A C 1
ATOM 1354 O O . THR A 1 167 ? -12.456 -19.080 5.569 1.00 96.62 167 THR A O 1
ATOM 1357 N N . LEU A 1 168 ? -11.842 -16.927 5.466 1.00 95.62 168 LEU A N 1
ATOM 1358 C CA . LEU A 1 168 ? -12.823 -16.543 4.450 1.00 95.62 168 LEU A CA 1
ATOM 1359 C C . LEU A 1 168 ? -12.582 -17.257 3.120 1.00 95.62 168 LEU A C 1
ATOM 1361 O O . LEU A 1 168 ? -13.545 -17.658 2.474 1.00 95.62 168 LEU A O 1
ATOM 1365 N N . SER A 1 169 ? -11.327 -17.511 2.742 1.00 94.00 169 SER A N 1
ATOM 1366 C CA . SER A 1 169 ? -11.018 -18.258 1.514 1.00 94.00 169 SER A CA 1
ATOM 1367 C C . SE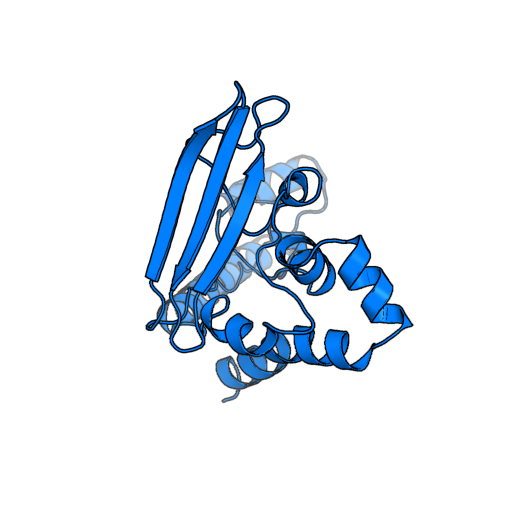R A 1 169 ? -11.609 -19.672 1.498 1.00 94.00 169 SER A C 1
ATOM 1369 O O . SER A 1 169 ? -11.945 -20.185 0.432 1.00 94.00 169 SER A O 1
ATOM 1371 N N . LEU A 1 170 ? -11.788 -20.274 2.678 1.00 96.69 170 LEU A N 1
ATOM 1372 C CA . LEU A 1 170 ? -12.355 -21.610 2.846 1.00 96.69 170 LEU A CA 1
ATOM 1373 C C . LEU A 1 170 ? -13.859 -21.585 3.132 1.00 96.69 170 LEU A C 1
ATOM 1375 O O . LEU A 1 170 ? -14.581 -22.479 2.699 1.00 96.69 170 LEU A O 1
ATOM 1379 N N . THR A 1 171 ? -14.329 -20.591 3.886 1.00 97.75 171 THR A N 1
ATOM 1380 C CA . THR A 1 171 ? -15.697 -20.574 4.433 1.00 97.75 171 THR A CA 1
ATOM 1381 C C . THR A 1 171 ? -16.667 -19.702 3.641 1.00 97.75 171 THR A C 1
ATOM 1383 O O . THR A 1 171 ? -17.862 -19.994 3.643 1.00 97.75 171 THR A O 1
ATOM 1386 N N . LYS A 1 172 ? -16.168 -18.651 2.978 1.00 96.38 172 LYS A N 1
ATOM 1387 C CA . LYS A 1 172 ? -16.932 -17.647 2.217 1.00 96.38 172 LYS A CA 1
ATOM 1388 C C . LYS A 1 172 ? -16.140 -17.154 0.990 1.00 96.38 172 LYS A C 1
ATOM 1390 O O . LYS A 1 172 ? -15.817 -15.965 0.886 1.00 96.38 172 LYS A O 1
ATOM 1395 N N . PRO A 1 173 ? -15.755 -18.045 0.056 1.00 93.56 173 PRO A N 1
ATOM 1396 C CA . PRO A 1 173 ? -14.883 -17.705 -1.074 1.00 93.56 173 PRO A CA 1
ATOM 1397 C C . PRO A 1 173 ? -15.453 -16.619 -2.004 1.00 93.56 173 PRO A C 1
ATOM 1399 O O . PRO A 1 173 ? -14.704 -15.980 -2.740 1.00 93.56 173 PRO A O 1
ATOM 1402 N N . GLU A 1 174 ? -16.764 -16.392 -1.998 1.00 93.69 174 GLU A N 1
ATOM 1403 C CA . GLU A 1 174 ? -17.428 -15.285 -2.686 1.00 93.69 174 GLU A CA 1
ATOM 1404 C C . GLU A 1 174 ? -16.955 -13.910 -2.202 1.00 93.69 174 GLU A C 1
ATOM 1406 O O . GLU A 1 174 ? -16.737 -13.035 -3.035 1.00 93.69 174 GLU A O 1
ATOM 1411 N N . ILE A 1 175 ? -16.684 -13.749 -0.902 1.00 93.12 175 ILE A N 1
ATOM 1412 C CA . ILE A 1 175 ? -16.153 -12.503 -0.332 1.00 93.12 175 ILE A CA 1
ATOM 1413 C C . ILE A 1 175 ? -14.733 -12.260 -0.847 1.00 93.12 175 ILE A C 1
ATOM 1415 O O . ILE A 1 175 ? -14.401 -11.151 -1.248 1.00 93.12 175 ILE A O 1
ATOM 1419 N N . ILE A 1 176 ? -13.901 -13.303 -0.928 1.00 91.69 176 ILE A N 1
ATOM 1420 C CA . ILE A 1 176 ? -12.546 -13.199 -1.496 1.00 91.69 176 ILE A CA 1
ATOM 1421 C C . ILE A 1 176 ? -12.591 -12.826 -2.984 1.00 91.69 176 ILE A C 1
ATOM 1423 O O . ILE A 1 176 ? -11.799 -12.004 -3.450 1.00 91.69 176 ILE A O 1
ATOM 1427 N N . LYS A 1 177 ? -13.545 -13.384 -3.738 1.00 87.94 177 LYS A N 1
ATOM 1428 C CA . LYS A 1 177 ? -13.766 -13.008 -5.142 1.00 87.94 177 LYS A CA 1
ATOM 1429 C C . LYS A 1 177 ? -14.216 -11.553 -5.282 1.00 87.94 177 LYS A C 1
ATOM 1431 O O . LYS A 1 177 ? -13.775 -10.905 -6.225 1.00 87.94 177 LYS A O 1
ATOM 1436 N N . GLU A 1 178 ? -15.053 -11.051 -4.371 1.00 87.44 178 GLU A N 1
ATOM 1437 C CA . GLU A 1 178 ? -15.516 -9.653 -4.325 1.00 87.44 178 GLU A CA 1
ATOM 1438 C C . GLU A 1 178 ? -14.461 -8.672 -3.792 1.00 87.44 178 GLU A C 1
ATOM 1440 O O . GLU A 1 178 ? -14.480 -7.494 -4.138 1.00 87.44 178 GLU A O 1
ATOM 1445 N N . TYR A 1 179 ? -13.482 -9.138 -3.025 1.00 87.88 179 TYR A N 1
ATOM 1446 C CA . TYR A 1 179 ? -12.346 -8.315 -2.615 1.00 87.88 179 TYR A CA 1
ATOM 1447 C C . TYR A 1 179 ? -11.397 -8.049 -3.805 1.00 87.88 179 TYR A C 1
ATOM 1449 O O . TYR A 1 179 ? -10.842 -6.960 -3.953 1.00 87.88 179 TYR A O 1
ATOM 1457 N N . ASN A 1 180 ? -11.260 -9.013 -4.721 1.00 73.88 180 ASN A N 1
ATOM 1458 C CA . ASN A 1 180 ? -10.346 -8.940 -5.869 1.00 73.88 180 ASN A CA 1
ATOM 1459 C C . ASN A 1 180 ? -10.914 -8.562 -7.281 1.00 73.88 180 ASN A C 1
ATOM 1461 O O . ASN A 1 180 ? -10.213 -8.770 -8.271 1.00 73.88 180 ASN A O 1
ATOM 1465 N N . PRO A 1 181 ? -12.129 -8.010 -7.490 1.00 51.97 181 PRO A N 1
ATOM 1466 C CA . PRO A 1 181 ? -12.682 -7.769 -8.824 1.00 51.97 181 PRO A CA 1
ATOM 1467 C C . PRO A 1 181 ? -12.282 -6.395 -9.392 1.00 51.97 181 PRO A C 1
ATOM 1469 O O . PRO A 1 181 ? -12.388 -6.166 -10.598 1.00 51.97 181 PRO A O 1
ATOM 1472 N N . GLY A 1 182 ? -11.823 -5.468 -8.539 1.00 52.03 182 GLY A N 1
ATOM 1473 C CA . GLY A 1 182 ? -11.578 -4.064 -8.893 1.00 52.03 182 GLY A CA 1
ATOM 1474 C C . GLY A 1 182 ? -10.323 -3.820 -9.734 1.00 52.03 182 GLY A C 1
ATOM 1475 O O . GLY A 1 182 ? -10.349 -2.970 -10.622 1.00 52.03 182 GLY A O 1
ATOM 1476 N N . HIS A 1 183 ? -9.249 -4.590 -9.525 1.00 52.12 183 HIS A N 1
ATOM 1477 C CA . HIS A 1 183 ? -8.007 -4.405 -10.284 1.00 52.12 183 HIS A CA 1
ATOM 1478 C C . HIS A 1 183 ? -8.145 -4.826 -11.757 1.00 52.12 183 HIS A C 1
ATOM 1480 O O . HIS A 1 183 ? -7.636 -4.135 -12.636 1.00 52.12 183 HIS A O 1
AT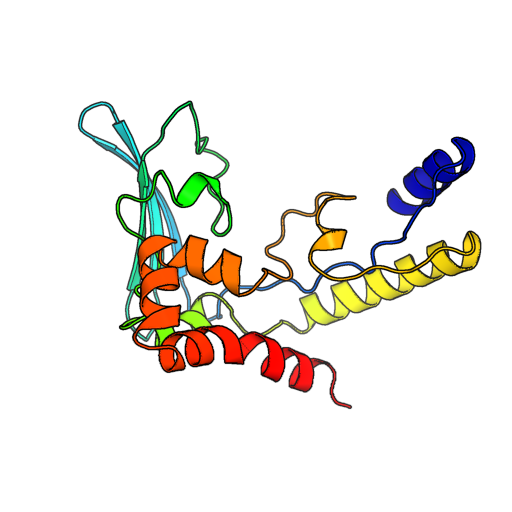OM 1486 N N . TYR A 1 184 ? -8.880 -5.902 -12.058 1.00 47.66 184 TYR A N 1
ATOM 1487 C CA . TYR A 1 184 ? -9.034 -6.387 -13.438 1.00 47.66 184 TYR A CA 1
ATOM 1488 C C . TYR A 1 184 ? -9.905 -5.463 -14.308 1.00 47.66 184 TYR A C 1
ATOM 1490 O O . TYR A 1 184 ? -9.542 -5.167 -15.447 1.00 47.66 184 TYR A O 1
ATOM 1498 N N . ASN A 1 185 ? -11.023 -4.954 -13.777 1.00 49.44 185 ASN A N 1
ATOM 1499 C CA . ASN A 1 185 ? -11.937 -4.102 -14.547 1.00 49.44 185 ASN A CA 1
ATOM 1500 C C . ASN A 1 185 ? -11.396 -2.681 -14.770 1.00 49.44 185 ASN A C 1
ATOM 1502 O O . ASN A 1 185 ? -11.605 -2.114 -15.843 1.00 49.44 185 ASN A O 1
ATOM 1506 N N . GLN A 1 186 ? -10.672 -2.112 -13.801 1.00 54.06 186 GLN A N 1
ATOM 1507 C CA . GLN A 1 186 ? -10.075 -0.779 -13.951 1.00 54.06 186 GLN A CA 1
ATOM 1508 C C . GLN A 1 186 ? -8.924 -0.770 -14.966 1.00 54.06 186 GLN A C 1
ATOM 1510 O O . GLN A 1 186 ? -8.821 0.165 -15.755 1.00 54.06 186 GLN A O 1
ATOM 1515 N N . LEU A 1 187 ? -8.096 -1.822 -14.999 1.00 54.16 187 LEU A N 1
ATOM 1516 C CA . LEU A 1 187 ? -7.040 -1.968 -16.007 1.00 54.16 187 LEU A CA 1
ATOM 1517 C C . LEU A 1 187 ? -7.627 -2.142 -17.412 1.00 54.16 187 LEU A C 1
ATOM 1519 O O . LEU A 1 187 ? -7.178 -1.481 -18.346 1.00 54.16 187 LEU A O 1
ATOM 1523 N N . HIS A 1 188 ? -8.675 -2.960 -17.560 1.00 52.75 188 HIS A N 1
ATOM 1524 C CA . HIS A 1 188 ? -9.374 -3.080 -18.838 1.00 52.75 188 HIS A CA 1
ATOM 1525 C C . HIS A 1 188 ? -9.939 -1.736 -19.312 1.00 52.75 188 HIS A C 1
ATOM 1527 O O . HIS A 1 188 ? -9.766 -1.400 -20.478 1.00 52.75 188 HIS A O 1
ATOM 1533 N N . GLN A 1 189 ? -10.558 -0.938 -18.439 1.00 54.81 189 GLN A N 1
ATOM 1534 C CA . GLN A 1 189 ? -11.082 0.382 -18.814 1.00 54.81 189 GLN A CA 1
ATOM 1535 C C . GLN A 1 189 ? -9.982 1.408 -19.127 1.00 54.81 189 GLN A C 1
ATOM 1537 O O . GLN A 1 189 ? -10.154 2.214 -20.034 1.00 54.81 189 GLN A O 1
ATOM 1542 N N . ALA A 1 190 ? -8.854 1.379 -18.412 1.00 56.56 190 ALA A N 1
ATOM 1543 C CA . ALA A 1 190 ? -7.762 2.338 -18.599 1.00 56.56 190 ALA A CA 1
ATOM 1544 C C . ALA A 1 190 ? -6.975 2.135 -19.907 1.00 56.56 190 ALA A C 1
ATOM 1546 O O . ALA A 1 190 ? -6.386 3.088 -20.418 1.00 56.56 190 ALA A O 1
ATOM 1547 N N . PHE A 1 191 ? -6.953 0.907 -20.434 1.00 56.31 191 PHE A N 1
ATOM 1548 C CA . PHE A 1 191 ? -6.176 0.535 -21.622 1.00 56.31 191 PHE A CA 1
ATOM 1549 C C . PHE A 1 191 ? -7.029 0.016 -22.791 1.00 56.31 191 PHE A C 1
ATOM 1551 O O . PHE A 1 191 ? -6.470 -0.435 -23.791 1.00 56.31 191 PHE A O 1
ATOM 1558 N N . SER A 1 192 ? -8.362 0.081 -22.693 1.00 44.53 192 SER A N 1
ATOM 1559 C CA . SER A 1 192 ? -9.234 -0.145 -23.853 1.00 44.53 192 SER A CA 1
ATOM 1560 C C . SER A 1 192 ? -9.196 1.073 -24.791 1.00 44.53 192 SER A C 1
ATOM 1562 O O . SER A 1 192 ? -9.149 2.199 -24.293 1.00 44.53 192 SER A O 1
ATOM 1564 N N . PRO A 1 193 ? -9.171 0.856 -26.120 1.00 42.94 193 PRO A N 1
ATOM 1565 C CA . PRO A 1 193 ? -9.123 1.922 -27.123 1.00 42.94 193 PRO A CA 1
ATOM 1566 C C . PRO A 1 193 ? -10.374 2.808 -27.144 1.00 42.94 193 PRO A C 1
ATOM 1568 O O . PRO A 1 193 ? -11.473 2.308 -26.810 1.00 42.94 193 PRO A O 1
#

Mean predicted aligned error: 6.62 Å

Secondary structure (DSSP, 8-state):
-HHHHHHHHHHHTT---EEE---PBP---TT-EEEEEEEEETTEEEEEEEEE-TT--EEEEEE-BTTBS-TT---SS-TTTGGGEEE-S--TTT-GGGHHHHSPPPPHHHHHHHHHHHHHHHHHHHHHTPEEE-SGGGHHHH---S-B---HHHHHHHHH-HHHHHHHHHH-HHHHHHHSSHHHHHHHHHH--

pLDDT: mean 85.49, std 15.72, range [38.97, 98.25]

Foldseek 3Di:
DVLLVVQVVCVVVVHADEFELDFQFFDFAPQWDKDWDWDQDPNWIWIKIWIQHPVGIFMWIFTDDPCPPPPVDDDLQDPNRQVGTPDFRAALVPCLVVVCRVGPARDPVSVVVSVVSNVVSVVSCVVVVHHYDYAPVNCPPPPPPGPGRDDLLSSCCSRHNNVSLVVCVPVPVVSSVSSPPPVVVSVCVSPPD

Radius of gyration: 19.15 Å; Cα contacts (8 Å, |Δi|>4): 277; chains: 1; bounding box: 49×34×56 Å

Organism: NCBI:txid412755